Protein 1WRU (pdb70)

Secondary structure (DSSP, 8-state):
--EEEEETTEEEE--SEEEEEEETT-S--EEEEEEEE-TT---GGG-TT-EEEEEETTEEEEEEEEEEEEEEE-SS-EEEEEEEEETTHHHHHSBP--SSSEEEEE-HHHHHHHHHGGGT--EEE----HHHHPPEEEEE--TT-BHHHHHHHHHHTTT-EEEE-GGG-EEEE----SEEEEEEBTTTEEEEEEEE--TT--SEEEE----EEEE-TT--S--EEEE---SS--HHHHHHHHHHHHHHHHHHHEEEEEEEESSB-TTSPBP-SS-EEEEEEGGGTEE---EEEEEEEEEEETTTEEEEEEEEEEGGGG-------

Radius of gyration: 21.94 Å; Cα contacts (8 Å, |Δi|>4): 803; chains: 1; bounding box: 56×49×57 Å

Structure (mmCIF, N/CA/C/O backbone):
data_1WRU
#
_entry.id   1WRU
#
_cell.length_a   126.562
_cell.length_b   126.562
_cell.length_c   64.214
_cell.angle_alpha   90.00
_cell.angle_beta   90.00
_cell.angle_gamma   120.00
#
_symmetry.space_group_name_H-M   'H 3'
#
loop_
_entity.id
_entity.type
_entity.pdbx_description
1 polymer '43 kDa tail protein'
2 water water
#
loop_
_atom_site.group_PDB
_atom_site.id
_atom_site.type_symbol
_atom_site.label_atom_id
_atom_site.label_alt_id
_atom_site.label_comp_id
_atom_site.label_asym_id
_atom_site.label_entity_id
_atom_site.label_seq_id
_atom_site.pdbx_PDB_ins_code
_atom_site.Cartn_x
_atom_site.Cartn_y
_atom_site.Cartn_z
_atom_site.occupancy
_atom_site.B_iso_or_equiv
_atom_site.auth_seq_id
_atom_site.auth_comp_id
_atom_site.auth_asym_id
_atom_site.auth_atom_id
_atom_site.pdbx_PDB_model_num
ATOM 1 N N . ASN A 1 3 ? 40.825 15.888 6.665 1.00 91.74 3 ASN A N 1
ATOM 2 C CA . ASN A 1 3 ? 39.490 16.067 6.028 1.00 91.69 3 ASN A CA 1
ATOM 3 C C . ASN A 1 3 ? 39.091 17.548 6.044 1.00 90.43 3 ASN A C 1
ATOM 4 O O . ASN A 1 3 ? 39.913 18.414 5.752 1.00 91.07 3 ASN A O 1
ATOM 9 N N . THR A 1 4 ? 37.838 17.837 6.392 1.00 76.50 4 THR A N 1
ATOM 10 C CA . THR A 1 4 ? 37.339 19.211 6.423 1.00 73.43 4 THR A CA 1
ATOM 11 C C . THR A 1 4 ? 37.291 19.811 7.833 1.00 71.08 4 THR A C 1
ATOM 12 O O . THR A 1 4 ? 36.799 19.190 8.778 1.00 70.77 4 THR A O 1
ATOM 16 N N . VAL A 1 5 ? 37.794 21.037 7.949 1.00 62.60 5 VAL A N 1
ATOM 17 C CA . VAL A 1 5 ? 37.854 21.746 9.222 1.00 59.68 5 VAL A CA 1
ATOM 18 C C . VAL A 1 5 ? 36.629 22.605 9.501 1.00 58.24 5 VAL A C 1
ATOM 19 O O . VAL A 1 5 ? 36.325 23.556 8.766 1.00 57.40 5 VAL A O 1
ATOM 23 N N . THR A 1 6 ? 35.928 22.272 10.577 1.00 57.30 6 THR A N 1
ATOM 24 C CA . THR A 1 6 ? 34.754 23.030 10.947 1.00 58.25 6 THR A CA 1
ATOM 25 C C . THR A 1 6 ? 34.803 23.519 12.384 1.00 56.50 6 THR A C 1
ATOM 26 O O . THR A 1 6 ? 35.170 22.781 13.307 1.00 56.64 6 THR A O 1
ATOM 30 N N . LEU A 1 7 ? 34.435 24.781 12.557 1.00 47.52 7 LEU A N 1
ATOM 31 C CA . LEU A 1 7 ? 34.399 25.401 13.866 1.00 46.65 7 LEU A CA 1
ATOM 32 C C . LEU A 1 7 ? 32.950 25.680 14.223 1.00 48.60 7 LEU A C 1
ATOM 33 O O . LEU A 1 7 ? 32.284 26.464 13.548 1.00 46.64 7 LEU A O 1
ATOM 38 N N . ARG A 1 8 ? 32.459 25.046 15.282 1.00 51.91 8 ARG A N 1
ATOM 39 C CA . ARG A 1 8 ? 31.077 25.264 15.710 1.00 56.94 8 ARG A CA 1
ATOM 40 C C . ARG A 1 8 ? 31.066 26.281 16.836 1.00 56.88 8 ARG A C 1
ATOM 41 O O . ARG A 1 8 ? 31.449 25.978 17.966 1.00 55.32 8 ARG A O 1
ATOM 49 N N . ALA A 1 9 ? 30.629 27.494 16.527 1.00 60.52 9 ALA A N 1
ATOM 50 C CA . ALA A 1 9 ? 30.604 28.549 17.531 1.00 64.40 9 ALA A CA 1
ATOM 51 C C . ALA A 1 9 ? 29.312 29.332 17.492 1.00 68.20 9 ALA A C 1
ATOM 52 O O . ALA A 1 9 ? 28.715 29.518 16.423 1.00 67.24 9 ALA A O 1
ATOM 54 N N . ASP A 1 10 ? 28.898 29.810 18.660 1.00 107.39 10 ASP A N 1
ATOM 55 C CA . ASP A 1 10 ? 27.676 30.587 18.764 1.00 110.98 10 ASP A CA 1
ATOM 56 C C . ASP A 1 10 ? 26.560 29.806 18.083 1.00 111.87 10 ASP A C 1
ATOM 57 O O . ASP A 1 10 ? 25.686 30.384 17.434 1.00 113.34 10 ASP A O 1
ATOM 62 N N . GLY A 1 11 ? 26.611 28.484 18.218 1.00 98.49 11 GLY A N 1
ATOM 63 C CA . GLY A 1 11 ? 25.600 27.639 17.612 1.00 97.66 11 GLY A CA 1
ATOM 64 C C . GLY A 1 11 ? 25.724 27.548 16.104 1.00 96.87 11 GLY A C 1
ATOM 65 O O . GLY A 1 11 ? 25.132 26.671 15.478 1.00 97.74 11 GLY A O 1
ATOM 66 N N . ARG A 1 12 ? 26.492 28.454 15.514 1.00 74.32 12 ARG A N 1
ATOM 67 C CA . ARG A 1 12 ? 26.685 28.459 14.072 1.00 73.61 12 ARG A CA 1
ATOM 68 C C . ARG A 1 12 ? 27.759 27.471 13.638 1.00 70.60 12 ARG A C 1
ATOM 69 O O . ARG A 1 12 ? 28.354 26.782 14.460 1.00 71.03 12 ARG A O 1
ATOM 77 N N . LEU A 1 13 ? 28.010 27.424 12.336 1.00 70.64 13 LEU A N 1
ATOM 78 C CA . LEU A 1 13 ? 29.017 26.534 11.780 1.00 67.29 13 LEU A CA 1
ATOM 79 C C . LEU A 1 13 ? 29.902 27.314 10.808 1.00 64.54 13 LEU A C 1
ATOM 80 O O . LEU A 1 13 ? 29.399 27.959 9.895 1.00 65.16 13 LEU A O 1
ATOM 85 N N . PHE A 1 14 ? 31.217 27.262 11.012 1.00 65.31 14 PHE A N 1
ATOM 86 C CA . PHE A 1 14 ? 32.162 27.976 10.150 1.00 61.31 14 PHE A CA 1
ATOM 87 C C . PHE A 1 14 ? 33.169 27.033 9.494 1.00 59.58 14 PHE A C 1
ATOM 88 O O . PHE A 1 14 ? 33.860 26.263 10.169 1.00 58.93 14 PHE A O 1
ATOM 96 N N . THR A 1 15 ? 33.267 27.122 8.174 1.00 56.27 15 THR A N 1
ATOM 97 C CA . THR A 1 15 ? 34.167 26.274 7.416 1.00 56.80 15 THR A CA 1
ATOM 98 C C . THR A 1 15 ? 34.793 27.049 6.254 1.00 56.27 15 THR A C 1
ATOM 99 O O . THR A 1 15 ? 34.289 28.107 5.859 1.00 57.69 15 THR A O 1
ATOM 103 N N . GLY A 1 16 ? 35.897 26.535 5.719 1.00 60.77 16 GLY A N 1
ATOM 104 C CA . GLY A 1 16 ? 36.556 27.192 4.603 1.00 60.33 16 GLY A CA 1
ATOM 105 C C . GLY A 1 16 ? 37.855 27.873 4.999 1.00 60.40 16 GLY A C 1
ATOM 106 O O . GLY A 1 16 ? 38.428 28.672 4.243 1.00 59.75 16 GLY A O 1
ATOM 107 N N . TRP A 1 17 ? 38.327 27.544 6.194 1.00 58.12 17 TRP A N 1
ATOM 108 C CA . TRP A 1 17 ? 39.549 28.120 6.711 1.00 55.40 17 TRP A CA 1
ATOM 109 C C . TRP A 1 17 ? 40.723 27.829 5.808 1.00 55.36 17 TRP A C 1
ATOM 110 O O . TRP A 1 17 ? 40.903 26.712 5.348 1.00 57.88 17 TRP A O 1
ATOM 121 N N . THR A 1 18 ? 41.511 28.861 5.553 1.00 49.38 18 THR A N 1
ATOM 122 C CA . THR A 1 18 ? 42.686 28.767 4.703 1.00 49.66 18 THR A CA 1
ATOM 123 C C . THR A 1 18 ? 43.933 28.518 5.536 1.00 48.58 18 THR A C 1
ATOM 124 O O . THR A 1 18 ? 44.969 28.119 5.012 1.00 48.48 18 THR A O 1
ATOM 128 N N . SER A 1 19 ? 43.822 28.782 6.837 1.00 53.78 19 SER A N 1
ATOM 129 C CA . SER A 1 19 ? 44.912 28.574 7.784 1.00 52.14 19 SER A CA 1
ATOM 130 C C . SER A 1 19 ? 44.379 27.815 8.979 1.00 50.76 19 SER A C 1
ATOM 131 O O . SER A 1 19 ? 43.343 28.164 9.536 1.00 49.42 19 SER A O 1
ATOM 134 N N . VAL A 1 20 ? 45.100 26.773 9.369 1.00 45.16 20 VAL A N 1
ATOM 135 C CA . VAL A 1 20 ? 44.686 25.936 10.477 1.00 45.58 20 VAL A CA 1
ATOM 136 C C . VAL A 1 20 ? 45.906 25.427 11.203 1.00 45.98 20 VAL A C 1
ATOM 137 O O . VAL A 1 20 ? 46.884 25.007 10.581 1.00 45.53 20 VAL A O 1
ATOM 141 N N . SER A 1 21 ? 45.840 25.471 12.527 1.00 52.40 21 SER A N 1
ATOM 142 C CA . SER A 1 21 ? 46.923 25.002 13.367 1.00 53.22 21 SER A CA 1
ATOM 143 C C . SER A 1 21 ? 46.304 24.632 14.700 1.00 53.66 21 SER A C 1
ATOM 144 O O . SER A 1 21 ? 45.752 25.486 15.393 1.00 55.75 21 SER A O 1
ATOM 147 N N . VAL A 1 22 ? 46.379 23.349 15.039 1.00 47.12 22 VAL A N 1
ATOM 148 C CA . VAL A 1 22 ? 45.806 22.839 16.274 1.00 47.25 22 VAL A CA 1
ATOM 149 C C . VAL A 1 22 ? 46.895 22.097 17.016 1.00 47.79 22 VAL A C 1
ATOM 150 O O . VAL A 1 22 ? 47.492 21.167 16.485 1.00 46.78 22 VAL A O 1
ATOM 154 N N . THR A 1 23 ? 47.143 22.497 18.253 1.00 49.27 23 THR A N 1
ATOM 155 C CA . THR A 1 23 ? 48.189 21.882 19.039 1.00 48.35 23 THR A CA 1
ATOM 156 C C . THR A 1 23 ? 47.705 21.275 20.344 1.00 49.81 23 THR A C 1
ATOM 157 O O . THR A 1 23 ? 46.815 21.804 21.019 1.00 48.99 23 THR A O 1
ATOM 161 N N . ARG A 1 24 ? 48.318 20.160 20.709 1.00 43.97 24 ARG A N 1
ATOM 162 C CA . ARG A 1 24 ? 47.986 19.501 21.946 1.00 44.90 24 ARG A CA 1
ATOM 163 C C . ARG A 1 24 ? 49.274 18.839 22.434 1.00 46.64 24 ARG A C 1
ATOM 164 O O . ARG A 1 24 ? 49.985 18.221 21.647 1.00 46.32 24 ARG A O 1
ATOM 172 N N . SER A 1 25 ? 49.608 18.995 23.711 1.00 49.98 25 SER A N 1
ATOM 173 C CA . SER A 1 25 ? 50.817 18.365 24.216 1.00 50.77 25 SER A CA 1
ATOM 174 C C . SER A 1 25 ? 50.653 17.876 25.642 1.00 52.75 25 SER A C 1
ATOM 175 O O . SER A 1 25 ? 49.769 18.329 26.371 1.00 52.25 25 SER A O 1
ATOM 178 N N . ILE A 1 26 ? 51.487 16.926 26.042 1.00 53.23 26 ILE A N 1
ATOM 179 C CA . ILE A 1 26 ? 51.411 16.429 27.404 1.00 56.68 26 ILE A CA 1
ATOM 180 C C . ILE A 1 26 ? 51.710 17.586 28.361 1.00 57.33 26 ILE A C 1
ATOM 181 O O . ILE A 1 26 ? 50.940 17.872 29.271 1.00 59.72 26 ILE A O 1
ATOM 186 N N . GLU A 1 27 ? 52.835 18.248 28.136 1.00 58.32 27 GLU A N 1
ATOM 187 C CA . GLU A 1 27 ? 53.276 19.364 28.969 1.00 61.20 27 GLU A CA 1
ATOM 188 C C . GLU A 1 27 ? 52.151 20.301 29.423 1.00 61.41 27 GLU A C 1
ATOM 189 O O . GLU A 1 27 ? 52.324 21.062 30.372 1.00 61.18 27 GLU A O 1
ATOM 195 N N . SER A 1 28 ? 51.005 20.262 28.744 1.00 65.40 28 SER A N 1
ATOM 196 C CA . SER A 1 28 ? 49.903 21.148 29.100 1.00 62.79 28 SER A CA 1
ATOM 197 C C . SER A 1 28 ? 48.546 20.512 29.349 1.00 62.46 28 SER A C 1
ATOM 198 O O . SER A 1 28 ? 48.241 19.430 28.875 1.00 62.43 28 SER A O 1
ATOM 201 N N . VAL A 1 29 ? 47.725 21.222 30.103 1.00 65.06 29 VAL A N 1
ATOM 202 C CA . VAL A 1 29 ? 46.399 20.754 30.423 1.00 65.61 29 VAL A CA 1
ATOM 203 C C . VAL A 1 29 ? 45.388 21.384 29.457 1.00 65.43 29 VAL A C 1
ATOM 204 O O . VAL A 1 29 ? 44.190 21.423 29.729 1.00 67.66 29 VAL A O 1
ATOM 208 N N . ALA A 1 30 ? 45.857 21.879 28.318 1.00 53.06 30 ALA A N 1
ATOM 209 C CA . ALA A 1 30 ? 44.920 22.484 27.377 1.00 51.15 30 ALA A CA 1
ATOM 210 C C . ALA A 1 30 ? 45.444 22.561 25.963 1.00 48.70 30 ALA A C 1
ATOM 211 O O . ALA A 1 30 ? 46.529 23.082 25.713 1.00 49.24 30 ALA A O 1
ATOM 213 N N . GLY A 1 31 ? 44.670 22.013 25.038 1.00 46.74 31 GLY A N 1
ATOM 214 C CA . GLY A 1 31 ? 45.057 22.075 23.642 1.00 47.16 31 GLY A CA 1
ATOM 215 C C . GLY A 1 31 ? 44.719 23.476 23.141 1.00 45.32 31 GLY A C 1
ATOM 216 O O . GLY A 1 31 ? 43.869 24.157 23.716 1.00 43.19 31 GLY A O 1
ATOM 217 N N . TYR A 1 32 ? 45.385 23.902 22.078 1.00 55.70 32 TYR A N 1
ATOM 218 C CA . TYR A 1 32 ? 45.186 25.223 21.510 1.00 58.03 32 TYR A CA 1
ATOM 219 C C . TYR A 1 32 ? 44.883 25.126 20.015 1.00 57.87 32 TYR A C 1
ATOM 220 O O . TYR A 1 32 ? 45.317 24.186 19.352 1.00 58.23 32 TYR A O 1
ATOM 229 N N . PHE A 1 33 ? 44.143 26.094 19.484 1.00 47.16 33 PHE A N 1
ATOM 230 C CA . PHE A 1 33 ? 43.836 26.079 18.062 1.00 46.89 33 PHE A CA 1
ATOM 231 C C . PHE A 1 33 ? 43.816 27.490 17.520 1.00 45.97 33 PHE A C 1
ATOM 232 O O . PHE A 1 33 ? 43.635 28.456 18.258 1.00 46.06 33 PHE A O 1
ATOM 240 N N . GLU A 1 34 ? 43.981 27.599 16.216 1.00 50.02 34 GLU A N 1
ATOM 241 C CA . GLU A 1 34 ? 43.988 28.891 15.578 1.00 51.01 34 GLU A CA 1
ATOM 242 C C . GLU A 1 34 ? 43.644 28.710 14.111 1.00 50.83 34 GLU A C 1
ATOM 243 O O . GLU A 1 34 ? 44.290 27.933 13.409 1.00 49.89 34 GLU A O 1
ATOM 249 N N . LEU A 1 35 ? 42.633 29.438 13.649 1.00 46.05 35 LEU A N 1
ATOM 250 C CA . LEU A 1 35 ? 42.204 29.338 12.265 1.00 46.25 35 LEU A CA 1
ATOM 251 C C . LEU A 1 35 ? 42.288 30.693 11.572 1.00 48.05 35 LEU A C 1
ATOM 252 O O . LEU A 1 35 ? 42.083 31.737 12.199 1.00 46.21 35 LEU A O 1
ATOM 257 N N . GLY A 1 36 ? 42.586 30.665 10.278 1.00 48.00 36 GLY A N 1
ATOM 258 C CA . GLY A 1 36 ? 42.681 31.889 9.516 1.00 52.22 36 GLY A CA 1
ATOM 259 C C . GLY A 1 36 ? 42.001 31.802 8.163 1.00 55.73 36 GLY A C 1
ATOM 260 O O . GLY A 1 36 ? 41.845 30.702 7.599 1.00 53.53 36 GLY A O 1
ATOM 261 N N . VAL A 1 37 ? 41.598 32.962 7.644 1.00 54.54 37 VAL A N 1
ATOM 262 C CA . VAL A 1 37 ? 40.949 33.044 6.340 1.00 58.09 37 VAL A CA 1
ATOM 263 C C . VAL A 1 37 ? 40.624 34.485 5.988 1.00 60.53 37 VAL A C 1
ATOM 264 O O . VAL A 1 37 ? 40.371 35.302 6.874 1.00 61.28 37 VAL A O 1
ATOM 268 N N . ASN A 1 38 ? 40.641 34.793 4.694 1.00 60.83 38 ASN A N 1
ATOM 269 C CA . ASN A 1 38 ? 40.289 36.127 4.213 1.00 65.11 38 ASN A CA 1
ATOM 270 C C . ASN A 1 38 ? 38.789 36.105 3.996 1.00 67.09 38 ASN A C 1
ATOM 271 O O . ASN A 1 38 ? 38.265 35.142 3.447 1.00 67.93 38 ASN A O 1
ATOM 276 N N . VAL A 1 39 ? 38.102 37.156 4.427 1.00 68.67 39 VAL A N 1
ATOM 277 C CA . VAL A 1 39 ? 36.655 37.231 4.284 1.00 73.20 39 VAL A CA 1
ATOM 278 C C . VAL A 1 39 ? 36.205 38.428 3.465 1.00 76.17 39 VAL A C 1
ATOM 279 O O . VAL A 1 39 ? 36.740 39.526 3.602 1.00 75.91 39 VAL A O 1
ATOM 283 N N . PRO A 1 40 ? 35.211 38.226 2.592 1.00 94.80 40 PRO A N 1
ATOM 284 C CA . PRO A 1 40 ? 34.703 39.317 1.762 1.00 97.43 40 PRO A CA 1
ATOM 285 C C . PRO A 1 40 ? 33.918 40.286 2.631 1.00 99.31 40 PRO A C 1
ATOM 286 O O . PRO A 1 40 ? 33.227 39.873 3.564 1.00 99.06 40 PRO A O 1
ATOM 290 N N . PRO A 1 41 ? 34.023 41.592 2.342 1.00 104.85 41 PRO A N 1
ATOM 291 C CA . PRO A 1 41 ? 33.307 42.608 3.117 1.00 105.28 41 PRO A CA 1
ATOM 292 C C . PRO A 1 41 ? 31.845 42.232 3.339 1.00 104.95 41 PRO A C 1
ATOM 293 O O . PRO A 1 41 ? 31.192 41.695 2.447 1.00 105.73 41 PRO A O 1
ATOM 297 N N . GLY A 1 42 ? 31.345 42.499 4.540 1.00 92.53 42 GLY A N 1
ATOM 298 C CA . GLY A 1 42 ? 29.961 42.188 4.847 1.00 91.30 42 GLY A CA 1
ATOM 299 C C . GLY A 1 42 ? 29.746 40.809 5.438 1.00 91.08 42 GLY A C 1
ATOM 300 O O . GLY A 1 42 ? 28.623 40.302 5.459 1.00 89.88 42 GLY A O 1
ATOM 301 N N . THR A 1 43 ? 30.820 40.198 5.926 1.00 95.44 43 THR A N 1
ATOM 302 C CA . THR A 1 43 ? 30.727 38.871 6.519 1.00 93.67 43 THR A CA 1
ATOM 303 C C . THR A 1 43 ? 30.520 38.982 8.027 1.00 92.22 43 THR A C 1
ATOM 304 O O . THR A 1 43 ? 31.324 39.603 8.721 1.00 93.81 43 THR A O 1
ATOM 308 N N . ASP A 1 44 ? 29.441 38.388 8.532 1.00 83.32 44 ASP A N 1
ATOM 309 C CA . ASP A 1 44 ? 29.156 38.435 9.965 1.00 81.42 44 ASP A CA 1
ATOM 310 C C . ASP A 1 44 ? 30.080 37.510 10.742 1.00 79.54 44 ASP A C 1
ATOM 311 O O . ASP A 1 44 ? 30.100 36.304 10.514 1.00 78.08 44 ASP A O 1
ATOM 316 N N . LEU A 1 45 ? 30.832 38.077 11.674 1.00 85.59 45 LEU A N 1
ATOM 317 C CA . LEU A 1 45 ? 31.768 37.299 12.465 1.00 82.42 45 LEU A CA 1
ATOM 318 C C . LEU A 1 45 ? 31.394 37.359 13.934 1.00 80.79 45 LEU A C 1
ATOM 319 O O . LEU A 1 45 ? 32.213 37.068 14.805 1.00 82.15 45 LEU A O 1
ATOM 324 N N . SER A 1 46 ? 30.149 37.733 14.201 1.00 68.27 46 SER A N 1
ATOM 325 C CA . SER A 1 46 ? 29.655 37.857 15.566 1.00 65.82 46 SER A CA 1
ATOM 326 C C . SER A 1 46 ? 29.799 36.571 16.365 1.00 63.73 46 SER A C 1
ATOM 327 O O . SER A 1 46 ? 29.921 36.603 17.590 1.00 64.11 46 SER A O 1
ATOM 330 N N . GLY A 1 47 ? 29.783 35.439 15.670 1.00 65.33 47 GLY A N 1
ATOM 331 C CA . GLY A 1 47 ? 29.898 34.160 16.344 1.00 61.81 47 GLY A CA 1
ATOM 332 C C . GLY A 1 47 ? 31.303 33.765 16.761 1.00 59.52 47 GLY A C 1
ATOM 333 O O . GLY A 1 47 ? 31.468 32.914 17.630 1.00 59.90 47 GLY A O 1
ATOM 334 N N . LEU A 1 48 ? 32.308 34.377 16.140 1.00 54.24 48 LEU A N 1
ATOM 335 C CA . LEU A 1 48 ? 33.708 34.091 16.440 1.00 51.56 48 LEU A CA 1
ATOM 336 C C . LEU A 1 48 ? 34.270 35.026 17.516 1.00 49.05 48 LEU A C 1
ATOM 337 O O . LEU A 1 48 ? 35.478 35.188 17.632 1.00 46.98 48 LEU A O 1
ATOM 342 N N . ALA A 1 49 ? 33.383 35.627 18.300 1.00 49.59 49 ALA A N 1
ATOM 343 C CA . ALA A 1 49 ? 33.782 36.565 19.350 1.00 49.08 49 ALA A CA 1
ATOM 344 C C . ALA A 1 49 ? 34.441 35.885 20.550 1.00 49.08 49 ALA A C 1
ATOM 345 O O . ALA A 1 49 ? 34.042 34.785 20.936 1.00 49.20 49 ALA A O 1
ATOM 347 N N . PRO A 1 50 ? 35.464 36.530 21.150 1.00 46.22 50 PRO A N 1
ATOM 348 C CA . PRO A 1 50 ? 36.139 35.954 22.314 1.00 45.12 50 PRO A CA 1
ATOM 349 C C . PRO A 1 50 ? 35.075 35.601 23.346 1.00 44.96 50 PRO A C 1
ATOM 350 O O . PRO A 1 50 ? 34.059 36.281 23.434 1.00 43.13 50 PRO A O 1
ATOM 354 N N . GLY A 1 51 ? 35.286 34.526 24.102 1.00 47.39 51 GLY A N 1
ATOM 355 C CA . GLY A 1 51 ? 34.310 34.138 25.112 1.00 47.23 51 GLY A CA 1
ATOM 356 C C . GLY A 1 51 ? 33.267 33.146 24.615 1.00 50.21 51 GLY A C 1
ATOM 357 O O . GLY A 1 51 ? 32.657 32.421 25.410 1.00 50.64 51 GLY A O 1
ATOM 358 N N . LYS A 1 52 ? 33.054 33.118 23.302 1.00 48.87 52 LYS A N 1
ATOM 359 C CA . LYS A 1 52 ? 32.096 32.207 22.684 1.00 51.46 52 LYS A CA 1
ATOM 360 C C . LYS A 1 52 ? 32.515 30.749 22.853 1.00 52.63 52 LYS A C 1
ATOM 361 O O . LYS A 1 52 ? 33.680 30.395 22.671 1.00 51.62 52 LYS A O 1
ATOM 367 N N . LYS A 1 53 ? 31.552 29.914 23.211 1.00 48.81 53 LYS A N 1
ATOM 368 C CA . LYS A 1 53 ? 31.787 28.493 23.388 1.00 51.55 53 LYS A CA 1
ATOM 369 C C . LYS A 1 53 ? 31.972 27.921 21.988 1.00 51.85 53 LYS A C 1
ATOM 370 O O . LYS A 1 53 ? 31.265 28.315 21.065 1.00 52.23 53 LYS A O 1
ATOM 376 N N . PHE A 1 54 ? 32.921 27.007 21.820 1.00 55.39 54 PHE A N 1
ATOM 377 C CA . PHE A 1 54 ? 33.157 26.422 20.505 1.00 55.03 54 PHE A CA 1
ATOM 378 C C . PHE A 1 54 ? 33.418 24.925 20.547 1.00 56.83 54 PHE A C 1
ATOM 379 O O . PHE A 1 54 ? 33.653 24.331 21.602 1.00 57.27 54 PHE A O 1
ATOM 387 N N . THR A 1 55 ? 33.400 24.343 19.355 1.00 54.94 55 THR A N 1
ATOM 388 C CA . THR A 1 55 ? 33.676 22.940 19.135 1.00 57.13 55 THR A CA 1
ATOM 389 C C . THR A 1 55 ? 34.428 22.935 17.822 1.00 57.02 55 THR A C 1
ATOM 390 O O . THR A 1 55 ? 33.955 23.482 16.823 1.00 55.99 55 THR A O 1
ATOM 394 N N . LEU A 1 56 ? 35.610 22.340 17.831 1.00 55.93 56 LEU A N 1
ATOM 395 C CA . LEU A 1 56 ? 36.421 22.260 16.634 1.00 57.77 56 LEU A CA 1
ATOM 396 C C . LEU A 1 56 ? 36.397 20.841 16.077 1.00 60.69 56 LEU A C 1
ATOM 397 O O . LEU A 1 56 ? 36.944 19.918 16.679 1.00 61.38 56 LEU A O 1
ATOM 402 N N . GLU A 1 57 ? 35.778 20.675 14.914 1.00 61.54 57 GLU A N 1
ATOM 403 C CA . GLU A 1 57 ? 35.667 19.361 14.294 1.00 66.01 57 GLU A CA 1
ATOM 404 C C . GLU A 1 57 ? 36.498 19.236 13.023 1.00 66.81 57 GLU A C 1
ATOM 405 O O . GLU A 1 57 ? 36.732 20.216 12.311 1.00 64.86 57 GLU A O 1
ATOM 411 N N . ILE A 1 58 ? 36.949 18.016 12.759 1.00 81.55 58 ILE A N 1
ATOM 412 C CA . ILE A 1 58 ? 37.739 17.710 11.575 1.00 84.13 58 ILE A CA 1
ATOM 413 C C . ILE A 1 58 ? 37.168 16.452 10.931 1.00 87.62 58 ILE A C 1
ATOM 414 O O . ILE A 1 58 ? 37.194 15.375 11.529 1.00 88.16 58 ILE A O 1
ATOM 419 N N . GLY A 1 59 ? 36.649 16.593 9.715 1.00 109.49 59 GLY A N 1
ATOM 420 C CA . GLY A 1 59 ? 36.073 15.454 9.027 1.00 112.84 59 GLY A CA 1
ATOM 421 C C . GLY A 1 59 ? 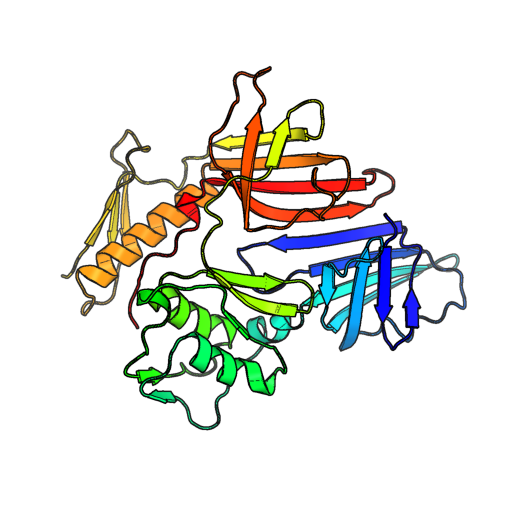34.959 14.828 9.840 1.00 114.88 59 GLY A C 1
ATOM 422 O O . GLY A 1 59 ? 34.381 13.815 9.449 1.00 115.90 59 GLY A O 1
ATOM 423 N N . GLY A 1 60 ? 34.658 15.442 10.980 1.00 110.74 60 GLY A N 1
ATOM 424 C CA . GLY A 1 60 ? 33.611 14.936 11.845 1.00 112.27 60 GLY A CA 1
ATOM 425 C C . GLY A 1 60 ? 34.028 14.887 13.302 1.00 112.13 60 GLY A C 1
ATOM 426 O O . GLY A 1 60 ? 33.500 15.630 14.126 1.00 113.18 60 GLY A O 1
ATOM 427 N N . GLN A 1 61 ? 34.981 14.016 13.616 1.00 99.55 61 GLN A N 1
ATOM 428 C CA . GLN A 1 61 ? 35.459 13.859 14.985 1.00 99.85 61 GLN A CA 1
ATOM 429 C C . GLN A 1 61 ? 35.940 15.167 15.603 1.00 98.45 61 GLN A C 1
ATOM 430 O O . GLN A 1 61 ? 36.740 15.893 15.012 1.00 98.34 61 GLN A O 1
ATOM 436 N N . ILE A 1 62 ? 35.436 15.460 16.799 1.00 100.60 62 ILE A N 1
ATOM 437 C CA . ILE A 1 62 ? 35.807 16.671 17.520 1.00 96.23 62 ILE A CA 1
ATOM 438 C C . ILE A 1 62 ? 37.229 16.528 18.035 1.00 93.43 62 ILE A C 1
ATOM 439 O O . ILE A 1 62 ? 37.620 15.466 18.519 1.00 94.74 62 ILE A O 1
ATOM 444 N N . VAL A 1 63 ? 37.999 17.605 17.928 1.00 73.26 63 VAL A N 1
ATOM 445 C CA . VAL A 1 63 ? 39.397 17.591 18.345 1.00 68.99 63 VAL A CA 1
ATOM 446 C C . VAL A 1 63 ? 39.716 18.614 19.432 1.00 65.39 63 VAL A C 1
ATOM 447 O O . VAL A 1 63 ? 40.832 18.640 19.959 1.00 63.56 63 VAL A O 1
ATOM 451 N N . CYS A 1 64 ? 38.741 19.448 19.774 1.00 65.54 64 CYS A N 1
ATOM 452 C CA . CYS A 1 64 ? 38.972 20.484 20.767 1.00 61.36 64 CYS A CA 1
ATOM 453 C C . CYS A 1 64 ? 37.667 21.194 21.112 1.00 60.01 64 CYS A C 1
ATOM 454 O O . CYS A 1 64 ? 36.881 21.549 20.228 1.00 60.08 64 CYS A O 1
ATOM 457 N N . THR A 1 65 ? 37.414 21.374 22.401 1.00 56.40 65 THR A N 1
ATOM 458 C CA . THR A 1 65 ? 36.215 22.085 22.816 1.00 55.73 65 THR A CA 1
ATOM 459 C C . THR A 1 65 ? 36.550 22.969 24.018 1.00 53.31 65 THR A C 1
ATOM 460 O O . THR A 1 65 ? 37.206 22.537 24.973 1.00 53.38 65 THR A O 1
ATOM 464 N N . GLY A 1 66 ? 36.125 24.225 23.942 1.00 55.10 66 GLY A N 1
ATOM 465 C CA . GLY A 1 66 ? 36.389 25.168 25.010 1.00 50.91 66 GLY A CA 1
ATOM 466 C C . GLY A 1 66 ? 35.777 26.509 24.667 1.00 49.67 66 GLY A C 1
ATOM 467 O O . GLY A 1 66 ? 34.654 26.580 24.169 1.00 49.12 66 GLY A O 1
ATOM 468 N N . TYR A 1 67 ? 36.517 27.579 24.930 1.00 45.27 67 TYR A N 1
ATOM 469 C CA . TYR A 1 67 ? 36.035 28.913 24.643 1.00 42.51 67 TYR A CA 1
ATOM 470 C C . TYR A 1 67 ? 37.009 29.625 23.731 1.00 41.42 67 TYR A C 1
ATOM 471 O O . TYR A 1 67 ? 38.205 29.368 23.779 1.00 38.41 67 TYR A O 1
ATOM 480 N N . ILE A 1 68 ? 36.485 30.518 22.898 1.00 38.08 68 ILE A N 1
ATOM 481 C CA . ILE A 1 68 ? 37.311 31.293 22.002 1.00 38.89 68 ILE A CA 1
ATOM 482 C C . ILE A 1 68 ? 38.106 32.276 22.872 1.00 39.14 68 ILE A C 1
ATOM 483 O O . ILE A 1 68 ? 37.544 32.908 23.762 1.00 39.91 68 ILE A O 1
ATOM 488 N N . ASP A 1 69 ? 39.416 32.351 22.657 1.00 37.42 69 ASP A N 1
ATOM 489 C CA . ASP A 1 69 ? 40.274 33.257 23.417 1.00 36.52 69 ASP A CA 1
ATOM 490 C C . ASP A 1 69 ? 40.466 34.579 22.713 1.00 39.29 69 ASP A C 1
ATOM 491 O O . ASP A 1 69 ? 40.547 35.645 23.347 1.00 37.79 69 ASP A O 1
ATOM 496 N N . SER A 1 70 ? 40.593 34.520 21.395 1.00 37.40 70 SER A N 1
ATOM 497 C CA . SER A 1 70 ? 40.854 35.741 20.659 1.00 39.65 70 SER A CA 1
ATOM 498 C C . SER A 1 70 ? 40.349 35.835 19.227 1.00 39.00 70 SER A C 1
ATOM 499 O O . SER A 1 70 ? 40.151 34.827 18.530 1.00 38.59 70 SER A O 1
ATOM 502 N N . ARG A 1 71 ? 40.129 37.069 18.796 1.00 40.88 71 ARG A N 1
ATOM 503 C CA . ARG A 1 71 ? 39.687 37.333 17.436 1.00 38.93 71 ARG A CA 1
ATOM 504 C C . ARG A 1 71 ? 40.519 38.491 16.912 1.00 39.86 71 ARG A C 1
ATOM 505 O O . ARG A 1 71 ? 40.699 39.525 17.588 1.00 40.35 71 ARG A O 1
ATOM 513 N N . ARG A 1 72 ? 41.059 38.306 15.722 1.00 34.73 72 ARG A N 1
ATOM 514 C CA . ARG A 1 72 ? 41.880 39.331 15.111 1.00 35.36 72 ARG A CA 1
ATOM 515 C C . ARG A 1 72 ? 41.393 39.625 13.703 1.00 38.16 72 ARG A C 1
ATOM 516 O O . ARG A 1 72 ? 41.106 38.708 12.917 1.00 40.73 72 ARG A O 1
ATOM 524 N N . ARG A 1 73 ? 41.299 40.908 13.394 1.00 35.64 73 ARG A N 1
ATOM 525 C CA . ARG A 1 73 ? 40.871 41.344 12.074 1.00 36.61 73 ARG A CA 1
ATOM 526 C C . ARG A 1 73 ? 41.902 42.302 11.532 1.00 38.05 73 ARG A C 1
ATOM 527 O O . ARG A 1 73 ? 42.148 43.351 12.119 1.00 37.38 73 ARG A O 1
ATOM 535 N N . GLN A 1 74 ? 42.543 41.922 10.436 1.00 41.90 74 GLN A N 1
ATOM 536 C CA . GLN A 1 74 ? 43.533 42.790 9.822 1.00 47.42 74 GLN A CA 1
ATOM 537 C C . GLN A 1 74 ? 42.927 43.243 8.499 1.00 51.23 74 GLN A C 1
ATOM 538 O O . GLN A 1 74 ? 42.638 42.420 7.620 1.00 54.86 74 GLN A O 1
ATOM 544 N N . MET A 1 75 ? 42.729 44.545 8.346 1.00 52.69 75 MET A N 1
ATOM 545 C CA . MET A 1 75 ? 42.112 45.035 7.125 1.00 55.32 75 MET A CA 1
ATOM 546 C C . MET A 1 75 ? 42.767 46.191 6.390 1.00 58.35 75 MET A C 1
ATOM 547 O O . MET A 1 75 ? 43.529 46.968 6.956 1.00 57.69 75 MET A O 1
ATOM 552 N N . THR A 1 76 ? 42.470 46.258 5.097 1.00 64.53 76 THR A N 1
ATOM 553 C CA . THR A 1 76 ? 42.943 47.320 4.221 1.00 68.73 76 THR A CA 1
ATOM 554 C C . THR A 1 76 ? 41.666 47.765 3.551 1.00 72.32 76 THR A C 1
ATOM 555 O O . THR A 1 76 ? 40.600 47.199 3.812 1.00 73.32 76 THR A O 1
ATOM 559 N N . ALA A 1 77 ? 41.758 48.772 2.691 1.00 71.27 77 ALA A N 1
ATOM 560 C CA . ALA A 1 77 ? 40.577 49.252 1.994 1.00 73.31 77 ALA A CA 1
ATOM 561 C C . ALA A 1 77 ? 39.989 48.096 1.187 1.00 74.28 77 ALA A C 1
ATOM 562 O O . ALA A 1 77 ? 38.777 47.978 1.054 1.00 75.09 77 ALA A O 1
ATOM 564 N N . ASP A 1 78 ? 40.868 47.237 0.679 1.00 75.58 78 ASP A N 1
ATOM 565 C CA . ASP A 1 78 ? 40.484 46.085 -0.138 1.00 77.58 78 ASP A CA 1
ATOM 566 C C . ASP A 1 78 ? 39.954 44.844 0.573 1.00 77.20 78 ASP A C 1
ATOM 567 O O . ASP A 1 78 ? 38.839 44.406 0.297 1.00 78.11 78 ASP A O 1
ATOM 572 N N . SER A 1 79 ? 40.746 44.260 1.469 1.00 73.61 79 SER A N 1
ATOM 573 C CA . SER A 1 79 ? 40.305 43.039 2.145 1.00 71.22 79 SER A CA 1
ATOM 574 C C . SER A 1 79 ? 40.637 42.920 3.625 1.00 69.35 79 SER A C 1
ATOM 575 O O . SER A 1 79 ? 41.362 43.738 4.194 1.00 67.96 79 SER A O 1
ATOM 578 N N . MET A 1 80 ? 40.111 41.860 4.231 1.00 66.71 80 MET A N 1
ATOM 579 C CA . MET A 1 80 ? 40.326 41.595 5.641 1.00 63.83 80 MET A CA 1
ATOM 580 C C . MET A 1 80 ? 40.673 40.144 5.917 1.00 60.74 80 MET A C 1
ATOM 581 O O . MET A 1 80 ? 40.069 39.233 5.349 1.00 60.24 80 MET A O 1
ATOM 586 N N . LYS A 1 81 ? 41.651 39.939 6.795 1.00 54.47 81 LYS A N 1
ATOM 587 C CA . LYS A 1 81 ? 42.070 38.598 7.178 1.00 52.25 81 LYS A CA 1
ATOM 588 C C . LYS A 1 81 ? 41.633 38.392 8.619 1.00 48.71 81 LYS A C 1
ATOM 589 O O . LYS A 1 81 ? 41.874 39.244 9.477 1.00 43.27 81 LYS A O 1
ATOM 595 N N . ILE A 1 82 ? 40.960 37.279 8.881 1.00 50.77 82 ILE A N 1
ATOM 596 C CA . ILE A 1 82 ? 40.511 37.019 10.232 1.00 49.74 82 ILE A CA 1
ATOM 597 C C . ILE A 1 82 ? 41.247 35.829 10.828 1.00 47.32 82 ILE A C 1
ATOM 598 O O . ILE A 1 82 ? 41.508 34.831 10.144 1.00 45.78 82 ILE A O 1
ATOM 603 N N . THR A 1 83 ? 41.604 35.960 12.102 1.00 42.75 83 THR A N 1
ATOM 604 C CA . THR A 1 83 ? 42.293 34.900 12.842 1.00 39.64 83 THR A CA 1
ATOM 605 C C . THR A 1 83 ? 41.546 34.691 14.149 1.00 38.22 83 THR A C 1
ATOM 606 O O . THR A 1 83 ? 41.358 35.626 14.918 1.00 38.11 83 THR A O 1
ATOM 610 N N . VAL A 1 84 ? 41.103 33.469 14.396 1.00 42.85 84 VAL A N 1
ATOM 611 C CA . VAL A 1 84 ? 40.384 33.153 15.618 1.00 41.34 84 VAL A CA 1
ATOM 612 C C . VAL A 1 84 ? 41.214 32.082 16.353 1.00 44.22 84 VAL A C 1
ATOM 613 O O . VAL A 1 84 ? 41.737 31.173 15.716 1.00 44.58 84 VAL A O 1
ATOM 617 N N . ALA A 1 85 ? 41.349 32.201 17.676 1.00 45.72 85 ALA A N 1
ATOM 618 C CA . ALA A 1 85 ? 42.118 31.238 18.475 1.00 44.62 85 ALA A CA 1
ATOM 619 C C . ALA A 1 85 ? 41.412 30.888 19.787 1.00 45.15 85 ALA A C 1
ATOM 620 O O . ALA A 1 85 ? 40.795 31.749 20.416 1.00 43.55 85 ALA A O 1
ATOM 622 N N . GLY A 1 86 ? 41.511 29.626 20.203 1.00 37.69 86 GLY A N 1
ATOM 623 C CA . GLY A 1 86 ? 40.858 29.215 21.431 1.00 38.27 86 GLY A CA 1
ATOM 624 C C . GLY A 1 86 ? 41.596 28.075 22.098 1.00 38.09 86 GLY A C 1
ATOM 625 O O . GLY A 1 86 ? 42.636 27.644 21.604 1.00 37.02 86 GLY A O 1
ATOM 626 N N . ARG A 1 87 ? 41.061 27.593 23.214 1.00 38.73 87 ARG A N 1
ATOM 627 C CA . ARG A 1 87 ? 41.667 26.495 23.958 1.00 40.63 87 ARG A CA 1
ATOM 628 C C . ARG A 1 87 ? 40.606 25.626 24.612 1.00 43.14 87 ARG A C 1
ATOM 629 O O . ARG A 1 87 ? 39.456 26.048 24.753 1.00 40.59 87 ARG A O 1
ATOM 637 N N . ASP A 1 88 ? 41.007 24.413 25.008 1.00 38.75 88 ASP A N 1
ATOM 638 C CA . ASP A 1 88 ? 40.123 23.494 25.715 1.00 40.12 88 ASP A CA 1
ATOM 639 C C . ASP A 1 88 ? 39.567 24.199 26.932 1.00 41.14 88 ASP A C 1
ATOM 640 O O . ASP A 1 88 ? 40.214 25.116 27.473 1.00 38.46 88 ASP A O 1
ATOM 645 N N . LYS A 1 89 ? 38.413 23.717 27.393 1.00 41.26 89 LYS A N 1
ATOM 646 C CA . LYS A 1 89 ? 37.743 24.249 28.577 1.00 45.59 89 LYS A CA 1
ATOM 647 C C . LYS A 1 89 ? 38.735 24.273 29.732 1.00 42.82 89 LYS A C 1
ATOM 648 O O . LYS A 1 89 ? 38.673 25.130 30.598 1.00 43.76 89 LYS A O 1
ATOM 654 N N . THR A 1 90 ? 39.637 23.301 29.742 1.00 46.65 90 THR A N 1
ATOM 655 C CA . THR A 1 90 ? 40.616 23.199 30.799 1.00 46.32 90 THR A CA 1
ATOM 656 C C . THR A 1 90 ? 41.536 24.414 30.901 1.00 45.12 90 THR A C 1
ATOM 657 O O . THR A 1 90 ? 42.269 24.543 31.868 1.00 44.81 90 THR A O 1
ATOM 661 N N . ALA A 1 91 ? 41.495 25.302 29.913 1.00 41.83 91 ALA A N 1
ATOM 662 C CA . ALA A 1 91 ? 42.353 26.488 29.947 1.00 42.21 91 ALA A CA 1
ATOM 663 C C . ALA A 1 91 ? 42.079 27.285 31.212 1.00 40.92 91 ALA A C 1
ATOM 664 O O . ALA A 1 91 ? 42.983 27.880 31.796 1.00 40.63 91 ALA A O 1
ATOM 666 N N . ASP A 1 92 ? 40.828 27.291 31.654 1.00 39.63 92 ASP A N 1
ATOM 667 C CA . ASP A 1 92 ? 40.497 28.039 32.864 1.00 38.34 92 ASP A CA 1
ATOM 668 C C . ASP A 1 92 ? 41.236 27.575 34.102 1.00 36.50 92 ASP A C 1
ATOM 669 O O . ASP A 1 92 ? 41.536 28.378 34.995 1.00 37.99 92 ASP A O 1
ATOM 674 N N . LEU A 1 93 ? 41.550 26.287 34.139 1.00 35.45 93 LEU A N 1
ATOM 675 C CA . LEU A 1 93 ? 42.249 25.675 35.267 1.00 38.41 93 LEU A CA 1
ATOM 676 C C . LEU A 1 93 ? 43.694 26.156 35.286 1.00 38.99 93 LEU A C 1
ATOM 677 O O . LEU A 1 93 ? 44.297 26.309 36.345 1.00 40.11 93 LEU A O 1
ATOM 682 N N . ILE A 1 94 ? 44.258 26.365 34.102 1.00 38.36 94 ILE A N 1
ATOM 683 C CA . ILE A 1 94 ? 45.626 26.854 34.011 1.00 40.27 94 ILE A CA 1
ATOM 684 C C . ILE A 1 94 ? 45.656 28.351 34.381 1.00 41.65 94 ILE A C 1
ATOM 685 O O . ILE A 1 94 ? 46.564 28.830 35.061 1.00 42.37 94 ILE A O 1
ATOM 690 N N . ASP A 1 95 ? 44.639 29.073 33.928 1.00 48.06 95 ASP A N 1
ATOM 691 C CA . ASP A 1 95 ? 44.519 30.507 34.156 1.00 51.87 95 ASP A CA 1
ATOM 692 C C . ASP A 1 95 ? 44.091 30.932 35.566 1.00 54.00 95 ASP A C 1
ATOM 693 O O . ASP A 1 95 ? 44.748 31.751 36.195 1.00 54.11 95 ASP A O 1
ATOM 698 N N . CYS A 1 96 ? 42.999 30.357 36.062 1.00 48.81 96 CYS A N 1
ATOM 699 C CA . CYS A 1 96 ? 42.441 30.786 37.337 1.00 49.86 96 CYS A CA 1
ATOM 700 C C . CYS A 1 96 ? 42.815 30.166 38.663 1.00 49.47 96 CYS A C 1
ATOM 701 O O . CYS A 1 96 ? 43.334 29.060 38.746 1.00 51.37 96 CYS A O 1
ATOM 704 N N . ALA A 1 97 ? 42.523 30.926 39.710 1.00 52.17 97 ALA A N 1
ATOM 705 C CA . ALA A 1 97 ? 42.814 30.537 41.077 1.00 55.26 97 ALA A CA 1
ATOM 706 C C . ALA A 1 97 ? 42.076 29.283 41.511 1.00 55.18 97 ALA A C 1
ATOM 707 O O . ALA A 1 97 ? 40.971 28.987 41.048 1.00 56.51 97 ALA A O 1
ATOM 709 N N . ALA A 1 98 ? 42.711 28.532 42.396 1.00 47.46 98 ALA A N 1
ATOM 710 C CA . ALA A 1 98 ? 42.092 27.338 42.914 1.00 50.09 98 ALA A CA 1
ATOM 711 C C . ALA A 1 98 ? 41.166 27.901 43.972 1.00 53.56 98 ALA A C 1
ATOM 712 O O . ALA A 1 98 ? 41.573 28.743 44.764 1.00 53.11 98 ALA A O 1
ATOM 714 N N . VAL A 1 99 ? 39.915 27.464 43.963 1.00 62.14 99 VAL A N 1
ATOM 715 C CA . VAL A 1 99 ? 38.942 27.932 44.938 1.00 64.43 99 VAL A CA 1
ATOM 716 C C . VAL A 1 99 ? 38.144 26.737 45.438 1.00 66.58 99 VAL A C 1
ATOM 717 O O . VAL A 1 99 ? 37.728 25.889 44.655 1.00 67.68 99 VAL A O 1
ATOM 721 N N . TYR A 1 100 ? 37.948 26.661 46.746 1.00 67.38 100 TYR A N 1
ATOM 722 C CA . TYR A 1 100 ? 37.187 25.564 47.329 1.00 71.76 100 TYR A CA 1
ATOM 723 C C . TYR A 1 100 ? 36.474 26.062 48.568 1.00 74.99 100 TYR A C 1
ATOM 724 O O . TYR A 1 100 ? 37.113 26.520 49.515 1.00 74.39 100 TYR A O 1
ATOM 733 N N . SER A 1 101 ? 35.147 25.970 48.546 1.00 106.65 101 SER A N 1
ATOM 734 C CA . SER A 1 101 ? 34.304 26.421 49.649 1.00 110.39 101 SER A CA 1
ATOM 735 C C . SER A 1 101 ? 34.938 26.228 51.019 1.00 111.47 101 SER A C 1
ATOM 736 O O . SER A 1 101 ? 34.806 27.082 51.895 1.00 113.48 101 SER A O 1
ATOM 739 N N . GLY A 1 102 ? 35.623 25.106 51.201 1.00 96.10 102 GLY A N 1
ATOM 740 C CA . GLY A 1 102 ? 36.270 24.846 52.471 1.00 95.40 102 GLY A CA 1
ATOM 741 C C . GLY A 1 102 ? 37.642 25.490 52.546 1.00 95.61 102 GLY A C 1
ATOM 742 O O . GLY A 1 102 ? 37.806 26.593 53.070 1.00 95.82 102 GLY A O 1
ATOM 743 N N . GLY A 1 103 ? 38.631 24.797 52.003 1.00 94.34 103 GLY A N 1
ATOM 744 C CA . GLY A 1 103 ? 39.990 25.295 52.020 1.00 92.74 103 GLY A CA 1
ATOM 745 C C . GLY A 1 103 ? 40.886 24.080 52.005 1.00 91.44 103 GLY A C 1
ATOM 746 O O . GLY A 1 103 ? 42.071 24.162 51.677 1.00 92.25 103 GLY A O 1
ATOM 747 N N . GLN A 1 104 ? 40.302 22.939 52.363 1.00 76.09 104 GLN A N 1
ATOM 748 C CA . GLN A 1 104 ? 41.030 21.680 52.384 1.00 73.39 104 GLN A CA 1
ATOM 749 C C . GLN A 1 104 ? 40.130 20.449 52.296 1.00 69.86 104 GLN A C 1
ATOM 750 O O . GLN A 1 104 ? 38.905 20.546 52.337 1.00 68.89 104 GLN A O 1
ATOM 756 N N . TRP A 1 105 ? 40.767 19.294 52.171 1.00 62.64 105 TRP A N 1
ATOM 757 C CA . TRP A 1 105 ? 40.087 18.014 52.052 1.00 60.38 105 TRP A CA 1
ATOM 758 C C . TRP A 1 105 ? 40.650 17.055 53.098 1.00 60.31 105 TRP A C 1
ATOM 759 O O . TRP A 1 105 ? 41.768 17.242 53.583 1.00 60.16 105 TRP A O 1
ATOM 770 N N . LYS A 1 106 ? 39.874 16.033 53.441 1.00 61.89 106 LYS A N 1
ATOM 771 C CA . LYS A 1 106 ? 40.309 15.032 54.406 1.00 62.18 106 LYS A CA 1
ATOM 772 C C . LYS A 1 106 ? 39.936 13.675 53.820 1.00 61.28 106 LYS A C 1
ATOM 773 O O . LYS A 1 106 ? 38.786 13.454 53.433 1.00 61.39 106 LYS A O 1
ATOM 779 N N . ASN A 1 107 ? 40.904 12.768 53.747 1.00 68.09 107 ASN A N 1
ATOM 780 C CA . ASN A 1 107 ? 40.659 11.440 53.186 1.00 68.28 107 ASN A CA 1
ATOM 781 C C . ASN A 1 107 ? 39.974 11.502 51.825 1.00 67.25 107 ASN A C 1
ATOM 782 O O . ASN A 1 107 ? 38.957 10.838 51.601 1.00 68.05 107 ASN A O 1
ATOM 787 N N . ARG A 1 108 ? 40.527 12.300 50.917 1.00 59.79 108 ARG A N 1
ATOM 788 C CA . ARG A 1 108 ? 39.960 12.425 49.583 1.00 56.28 108 ARG A CA 1
ATOM 789 C C . ARG A 1 108 ? 41.028 12.040 48.564 1.00 53.55 108 ARG A C 1
ATOM 790 O O . ARG A 1 108 ? 42.214 12.320 48.769 1.00 51.64 108 ARG A O 1
ATOM 798 N N . THR A 1 109 ? 40.620 11.369 47.491 1.00 50.51 109 THR A N 1
ATOM 799 C CA . THR A 1 109 ? 41.571 10.965 46.464 1.00 49.61 109 THR A CA 1
ATOM 800 C C . THR A 1 109 ? 41.932 12.141 45.550 1.00 47.55 109 THR A C 1
ATOM 801 O O . THR A 1 109 ? 41.384 13.250 45.663 1.00 45.65 109 THR A O 1
ATOM 805 N N . LEU A 1 110 ? 42.859 11.878 44.638 1.00 52.05 110 LEU A N 1
ATOM 806 C CA . LEU A 1 110 ? 43.279 12.893 43.686 1.00 47.44 110 LEU A CA 1
ATOM 807 C C . LEU A 1 110 ? 42.068 13.213 42.828 1.00 45.80 110 LEU A C 1
ATOM 808 O O . LEU A 1 110 ? 41.683 14.379 42.679 1.00 44.57 110 LEU A O 1
ATOM 813 N N . GLU A 1 111 ? 41.462 12.165 42.273 1.00 44.81 111 GLU A N 1
ATOM 814 C CA . GLU A 1 111 ? 40.295 12.334 41.426 1.00 46.75 111 GLU A CA 1
ATOM 815 C C . GLU A 1 111 ? 39.249 13.179 42.117 1.00 47.62 111 GLU A C 1
ATOM 816 O O . GLU A 1 111 ? 38.626 14.053 41.498 1.00 47.89 111 GLU A O 1
ATOM 822 N N . GLN A 1 112 ? 39.071 12.936 43.408 1.00 52.77 112 GLN A N 1
ATOM 823 C CA . GLN A 1 112 ? 38.084 13.668 44.185 1.00 53.23 112 GLN A CA 1
ATOM 824 C C . GLN A 1 112 ? 38.469 15.114 44.413 1.00 53.52 112 GLN A C 1
ATOM 825 O O . GLN A 1 112 ? 37.633 16.022 44.316 1.00 54.32 112 GLN A O 1
ATOM 831 N N . ILE A 1 113 ? 39.733 15.346 44.721 1.00 44.51 113 ILE A N 1
ATOM 832 C CA . ILE A 1 113 ? 40.136 16.718 44.925 1.00 46.02 113 ILE A CA 1
ATOM 833 C C . ILE A 1 113 ? 39.970 17.488 43.593 1.00 44.17 113 ILE A C 1
ATOM 834 O O . ILE A 1 113 ? 39.506 18.624 43.584 1.00 43.97 113 ILE A O 1
ATOM 839 N N . ALA A 1 114 ? 40.326 16.850 42.481 1.00 50.70 114 ALA A N 1
ATOM 840 C CA . ALA A 1 114 ? 40.216 17.472 41.160 1.00 52.42 114 ALA A CA 1
ATOM 841 C C . ALA A 1 114 ? 38.767 17.836 40.871 1.00 52.74 114 ALA A C 1
ATOM 842 O O . ALA A 1 114 ? 38.477 18.940 40.401 1.00 53.56 114 ALA A O 1
ATOM 844 N N . ARG A 1 115 ? 37.857 16.900 41.143 1.00 49.84 115 ARG A N 1
ATOM 845 C CA . ARG A 1 115 ? 36.419 17.137 40.952 1.00 50.45 115 ARG A CA 1
ATOM 846 C C . ARG A 1 115 ? 36.043 18.483 41.542 1.00 46.17 115 ARG A C 1
ATOM 847 O O . ARG A 1 115 ? 35.522 19.359 40.858 1.00 46.36 115 ARG A O 1
ATOM 855 N N . ASP A 1 116 ? 36.286 18.612 42.841 1.00 48.40 116 ASP A N 1
ATOM 856 C CA . ASP A 1 116 ? 35.990 19.843 43.566 1.00 50.02 116 ASP A CA 1
ATOM 857 C C . ASP A 1 116 ? 36.619 21.082 42.924 1.00 49.78 116 ASP A C 1
ATOM 858 O O . ASP A 1 116 ? 35.936 22.066 42.650 1.00 48.84 116 ASP A O 1
ATOM 863 N N . LEU A 1 117 ? 37.926 21.042 42.688 1.00 52.06 117 LEU A N 1
ATOM 864 C CA . LEU A 1 117 ? 38.583 22.200 42.090 1.00 50.95 117 LEU A CA 1
ATOM 865 C C . LEU A 1 117 ? 38.025 22.528 40.716 1.00 48.62 117 LEU A C 1
ATOM 866 O O . LEU A 1 117 ? 37.868 23.696 40.362 1.00 49.20 117 LEU A O 1
ATOM 871 N N . CYS A 1 118 ? 37.699 21.492 39.951 1.00 40.80 118 CYS A N 1
ATOM 872 C CA . CYS A 1 118 ? 37.159 21.685 38.612 1.00 41.66 118 CYS A CA 1
ATOM 873 C C . CYS A 1 118 ? 35.711 22.158 38.566 1.00 42.30 118 CYS A C 1
ATOM 874 O O . CYS A 1 118 ? 35.318 22.911 37.669 1.00 43.21 118 CYS A O 1
ATOM 877 N N . ALA A 1 119 ? 34.916 21.712 39.529 1.00 48.07 119 ALA A N 1
ATOM 878 C CA . ALA A 1 119 ? 33.498 22.060 39.579 1.00 48.77 119 ALA A CA 1
ATOM 879 C C . ALA A 1 119 ? 33.110 23.487 39.159 1.00 48.99 119 ALA A C 1
ATOM 880 O O . ALA A 1 119 ? 32.404 23.663 38.175 1.00 52.66 119 ALA A O 1
ATOM 882 N N . PRO A 1 120 ? 33.578 24.522 39.880 1.00 47.17 120 PRO A N 1
ATOM 883 C CA . PRO A 1 120 ? 33.208 25.890 39.494 1.00 45.53 120 PRO A CA 1
ATOM 884 C C . PRO A 1 120 ? 33.572 26.289 38.069 1.00 47.57 120 PRO A C 1
ATOM 885 O O . PRO A 1 120 ? 33.033 27.262 37.537 1.00 48.48 120 PRO A O 1
ATOM 889 N N . TYR A 1 121 ? 34.477 25.547 37.441 1.00 50.05 121 TYR A N 1
ATOM 890 C CA . TYR A 1 121 ? 34.866 25.872 36.078 1.00 50.19 121 TYR A CA 1
ATOM 891 C C . TYR A 1 121 ? 34.092 25.021 35.081 1.00 52.42 121 TYR A C 1
ATOM 892 O O . TYR A 1 121 ? 34.274 25.139 33.868 1.00 52.61 121 TYR A O 1
ATOM 901 N N . GLY A 1 122 ? 33.203 24.180 35.601 1.00 52.19 122 GLY A N 1
ATOM 902 C CA . GLY A 1 122 ? 32.415 23.331 34.726 1.00 54.48 122 GLY A CA 1
ATOM 903 C C . GLY A 1 122 ? 33.256 22.369 33.905 1.00 54.45 122 GLY A C 1
ATOM 904 O O . GLY A 1 122 ? 32.900 22.022 32.778 1.00 54.36 122 GLY A O 1
ATOM 905 N N . VAL A 1 123 ? 34.389 21.950 34.459 1.00 54.08 123 VAL A N 1
ATOM 906 C CA . VAL A 1 123 ? 35.261 21.012 33.765 1.00 52.59 123 VAL A CA 1
ATOM 907 C C . VAL A 1 123 ? 35.102 19.632 34.380 1.00 52.06 123 VAL A C 1
ATOM 908 O O . VAL A 1 123 ? 35.159 19.483 35.593 1.00 52.30 123 VAL A O 1
ATOM 912 N N . THR A 1 124 ? 34.924 18.619 33.545 1.00 47.57 124 THR A N 1
ATOM 913 C CA . THR A 1 124 ? 34.758 17.273 34.072 1.00 48.91 124 THR A CA 1
ATOM 914 C C . THR A 1 124 ? 36.078 16.521 34.163 1.00 47.70 124 THR A C 1
ATOM 915 O O . THR A 1 124 ? 36.926 16.598 33.265 1.00 46.00 124 THR A O 1
ATOM 919 N N . VAL A 1 125 ? 36.250 15.796 35.265 1.00 45.67 125 VAL A N 1
ATOM 920 C CA . VAL A 1 125 ? 37.461 15.023 35.491 1.00 46.21 125 VAL A CA 1
ATOM 921 C C . VAL A 1 125 ? 37.356 13.610 34.912 1.00 49.33 125 VAL A C 1
ATOM 922 O O . VAL A 1 125 ? 36.337 12.943 35.048 1.00 50.44 125 VAL A O 1
ATOM 926 N N . ARG A 1 126 ? 38.430 13.168 34.265 1.00 55.46 126 ARG A N 1
ATOM 927 C CA . ARG A 1 126 ? 38.501 11.862 33.612 1.00 59.53 126 ARG A CA 1
ATOM 928 C C . ARG A 1 126 ? 39.636 11.023 34.216 1.00 59.22 126 ARG A C 1
ATOM 929 O O . ARG A 1 126 ? 40.810 11.235 33.894 1.00 59.15 126 ARG A O 1
ATOM 937 N N . TRP A 1 127 ? 39.296 10.075 35.084 1.00 62.13 127 TRP A N 1
ATOM 938 C CA . TRP A 1 127 ? 40.309 9.227 35.709 1.00 61.94 127 TRP A CA 1
ATOM 939 C C . TRP A 1 127 ? 40.518 7.961 34.895 1.00 63.18 127 TRP A C 1
ATOM 940 O O . TRP A 1 127 ? 39.650 7.089 34.846 1.00 62.84 127 TRP A O 1
ATOM 951 N N . GLU A 1 128 ? 41.676 7.869 34.248 1.00 59.86 128 GLU A N 1
ATOM 952 C CA . GLU A 1 128 ? 41.997 6.716 33.414 1.00 60.64 128 GLU A CA 1
ATOM 953 C C . GLU A 1 128 ? 43.101 5.865 34.030 1.00 61.88 128 GLU A C 1
ATOM 954 O O . GLU A 1 128 ? 44.043 5.455 33.349 1.00 63.41 128 GLU A O 1
ATOM 960 N N . LEU A 1 129 ? 42.992 5.621 35.328 1.00 60.51 129 LEU A N 1
ATOM 961 C CA . LEU A 1 129 ? 43.967 4.804 36.034 1.00 62.99 129 LEU A CA 1
ATOM 962 C C . LEU A 1 129 ? 43.214 3.736 36.830 1.00 64.84 129 LEU A C 1
ATOM 963 O O . LEU A 1 129 ? 42.106 3.982 37.313 1.00 64.16 129 LEU A O 1
ATOM 968 N N . SER A 1 130 ? 43.808 2.554 36.962 1.00 88.17 130 SER A N 1
ATOM 969 C CA . SER A 1 130 ? 43.175 1.463 37.698 1.00 89.67 130 SE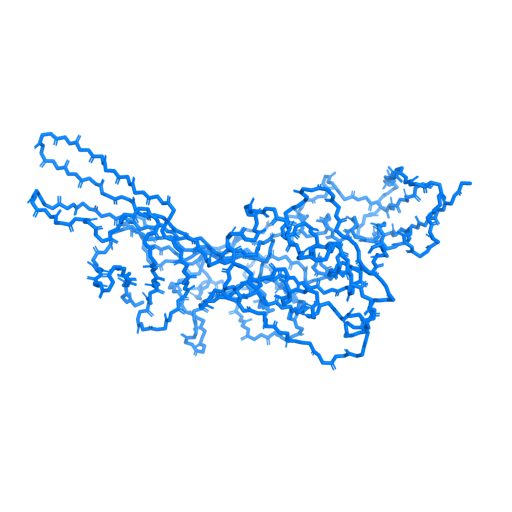R A CA 1
ATOM 970 C C . SER A 1 130 ? 44.165 0.728 38.592 1.00 89.09 130 SER A C 1
ATOM 971 O O . SER A 1 130 ? 44.198 -0.501 38.633 1.00 91.33 130 SER A O 1
ATOM 974 N N . ASP A 1 131 ? 44.981 1.493 39.303 1.00 59.65 131 ASP A N 1
ATOM 975 C CA . ASP A 1 131 ? 45.955 0.920 40.212 1.00 57.37 131 ASP A CA 1
ATOM 976 C C . ASP A 1 131 ? 45.686 1.543 41.567 1.00 57.86 131 ASP A C 1
ATOM 977 O O . ASP A 1 131 ? 45.178 2.658 41.669 1.00 55.71 131 ASP A O 1
ATOM 982 N N . LYS A 1 132 ? 46.046 0.810 42.605 1.00 60.06 132 LYS A N 1
ATOM 983 C CA . LYS A 1 132 ? 45.797 1.221 43.974 1.00 63.60 132 LYS A CA 1
ATOM 984 C C . LYS A 1 132 ? 46.580 2.433 44.446 1.00 63.44 132 LYS A C 1
ATOM 985 O O . LYS A 1 132 ? 46.058 3.272 45.176 1.00 64.23 132 LYS A O 1
ATOM 991 N N . GLU A 1 133 ? 47.836 2.525 44.035 1.00 64.21 133 GLU A N 1
ATOM 992 C CA . GLU A 1 133 ? 48.679 3.634 44.452 1.00 65.43 133 GLU A CA 1
ATOM 993 C C . GLU A 1 133 ? 48.110 4.996 44.075 1.00 63.00 133 GLU A C 1
ATOM 994 O O . GLU A 1 133 ? 47.911 5.847 44.944 1.00 61.49 133 GLU A O 1
ATOM 1000 N N . SER A 1 134 ? 47.842 5.191 42.785 1.00 69.85 134 SER A N 1
ATOM 1001 C CA . SER A 1 134 ? 47.320 6.467 42.299 1.00 67.44 134 SER A CA 1
ATOM 1002 C C . SER A 1 134 ? 45.989 6.877 42.913 1.00 65.68 134 SER A C 1
ATOM 1003 O O . SER A 1 134 ? 45.737 8.060 43.110 1.00 64.59 134 SER A O 1
ATOM 1006 N N . SER A 1 135 ? 45.151 5.901 43.245 1.00 73.55 135 SER A N 1
ATOM 1007 C CA . SER A 1 135 ? 43.842 6.195 43.822 1.00 72.73 135 SER A CA 1
ATOM 1008 C C . SER A 1 135 ? 43.832 6.348 45.336 1.00 71.14 135 SER A C 1
ATOM 1009 O O . SER A 1 135 ? 42.808 6.699 45.923 1.00 71.60 135 SER A O 1
ATOM 1012 N N . ALA A 1 136 ? 44.965 6.080 45.971 1.00 65.18 136 ALA A N 1
ATOM 1013 C CA . ALA A 1 136 ? 45.054 6.198 47.421 1.00 64.73 136 ALA A CA 1
ATOM 1014 C C . ALA A 1 136 ? 44.594 7.584 47.849 1.00 63.61 136 ALA A C 1
ATOM 1015 O O . ALA A 1 136 ? 44.930 8.573 47.210 1.00 63.61 136 ALA A O 1
ATOM 1017 N N . ALA A 1 137 ? 43.826 7.654 48.930 1.00 58.35 137 ALA A N 1
ATOM 1018 C CA . ALA A 1 137 ? 43.319 8.930 49.425 1.00 58.04 137 ALA A CA 1
ATOM 1019 C C . ALA A 1 137 ? 44.377 9.723 50.175 1.00 56.49 137 ALA A C 1
ATOM 1020 O O . ALA A 1 137 ? 45.310 9.150 50.719 1.00 56.02 137 ALA A O 1
ATOM 1022 N N . PHE A 1 138 ? 44.220 11.044 50.204 1.00 60.94 138 PHE A N 1
ATOM 1023 C CA . PHE A 1 138 ? 45.157 11.922 50.904 1.00 60.31 138 PHE A CA 1
ATOM 1024 C C . PHE A 1 138 ? 44.660 12.160 52.316 1.00 61.92 138 PHE A C 1
ATOM 1025 O O . PHE A 1 138 ? 43.574 12.718 52.504 1.00 62.23 138 PHE A O 1
ATOM 1033 N N . PRO A 1 139 ? 45.442 11.761 53.331 1.00 63.45 139 PRO A N 1
ATOM 1034 C CA . PRO A 1 139 ? 44.958 12.003 54.689 1.00 63.68 139 PRO A CA 1
ATOM 1035 C C . PRO A 1 139 ? 44.385 13.402 54.733 1.00 63.24 139 PRO A C 1
ATOM 1036 O O . PRO A 1 139 ? 43.281 13.616 55.224 1.00 66.19 139 PRO A O 1
ATOM 1040 N N . GLY A 1 140 ? 45.139 14.344 54.178 1.00 53.82 140 GLY A N 1
ATOM 1041 C CA . GLY A 1 140 ? 44.711 15.731 54.126 1.00 53.04 140 GLY A CA 1
ATOM 1042 C C . GLY A 1 140 ? 45.352 16.451 52.943 1.00 53.95 140 GLY A C 1
ATOM 1043 O O . GLY A 1 140 ? 46.455 16.106 52.522 1.00 49.78 140 GLY A O 1
ATOM 1044 N N . PHE A 1 141 ? 44.650 17.431 52.386 1.00 60.42 141 PHE A N 1
ATOM 1045 C CA . PHE A 1 141 ? 45.181 18.205 51.269 1.00 62.85 141 PHE A CA 1
ATOM 1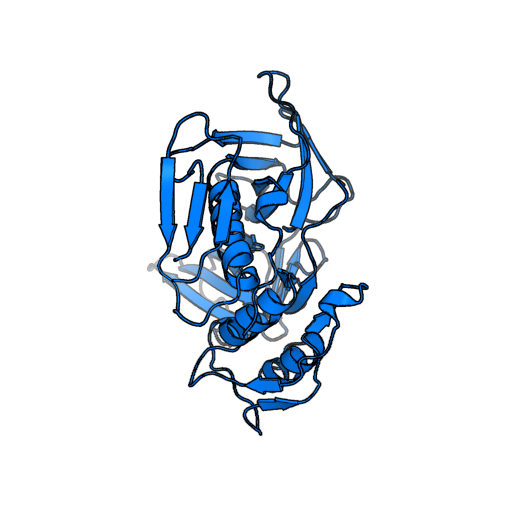046 C C . PHE A 1 141 ? 44.686 19.617 51.464 1.00 62.89 141 PHE A C 1
ATOM 1047 O O . PHE A 1 141 ? 43.509 19.836 51.735 1.00 64.29 141 PHE A O 1
ATOM 1055 N N . THR A 1 142 ? 45.588 20.576 51.324 1.00 56.26 142 THR A N 1
ATOM 1056 C CA . THR A 1 142 ? 45.238 21.973 51.523 1.00 57.73 142 THR A CA 1
ATOM 1057 C C . THR A 1 142 ? 45.710 22.862 50.382 1.00 58.31 142 THR A C 1
ATOM 1058 O O . THR A 1 142 ? 46.794 22.665 49.830 1.00 56.20 142 THR A O 1
ATOM 1062 N N . LEU A 1 143 ? 44.881 23.835 50.027 1.00 60.53 143 LEU A N 1
ATOM 1063 C CA . LEU A 1 143 ? 45.216 24.766 48.966 1.00 64.52 143 LEU A CA 1
ATOM 1064 C C . LEU A 1 143 ? 46.295 25.703 49.465 1.00 69.61 143 LEU A C 1
ATOM 1065 O O . LEU A 1 143 ? 46.452 25.891 50.671 1.00 70.01 143 LEU A O 1
ATOM 1070 N N . ASP A 1 144 ? 47.037 26.286 48.532 1.00 84.29 144 ASP A N 1
ATOM 1071 C CA . ASP A 1 144 ? 48.103 27.212 48.872 1.00 89.40 144 ASP A CA 1
ATOM 1072 C C . ASP A 1 144 ? 47.815 28.587 48.279 1.00 91.81 144 ASP A C 1
ATOM 1073 O O . ASP A 1 144 ? 47.897 28.784 47.066 1.00 93.09 144 ASP A O 1
ATOM 1078 N N . HIS A 1 145 ? 47.466 29.521 49.158 1.00 92.78 145 HIS A N 1
ATOM 1079 C CA . HIS A 1 145 ? 47.164 30.904 48.809 1.00 94.92 145 HIS A CA 1
ATOM 1080 C C . HIS A 1 145 ? 47.237 31.265 47.323 1.00 92.48 145 HIS A C 1
ATOM 1081 O O . HIS A 1 145 ? 48.312 31.266 46.724 1.00 92.62 145 HIS A O 1
ATOM 1088 N N . SER A 1 146 ? 46.082 31.564 46.738 1.00 95.11 146 SER A N 1
ATOM 1089 C CA . SER A 1 146 ? 45.974 31.981 45.337 1.00 90.34 146 SER A CA 1
ATOM 1090 C C . SER A 1 146 ? 46.560 31.125 44.202 1.00 85.49 146 SER A C 1
ATOM 1091 O O . SER A 1 146 ? 46.515 31.552 43.046 1.00 86.22 146 SER A O 1
ATOM 1094 N N . GLU A 1 147 ? 47.107 29.946 44.493 1.00 63.97 147 GLU A N 1
ATOM 1095 C CA . GLU A 1 147 ? 47.658 29.122 43.414 1.00 56.94 147 GLU A CA 1
ATOM 1096 C C . GLU A 1 147 ? 46.533 28.796 42.435 1.00 53.30 147 GLU A C 1
ATOM 1097 O O . GLU A 1 147 ? 45.359 28.861 42.789 1.00 53.65 147 GLU A O 1
ATOM 1103 N N . THR A 1 148 ? 46.877 28.458 41.201 1.00 54.42 148 THR A N 1
ATOM 1104 C CA . THR A 1 148 ? 45.844 28.141 40.218 1.00 51.15 148 THR A CA 1
ATOM 1105 C C . THR A 1 148 ? 45.360 26.726 40.451 1.00 48.03 148 THR A C 1
ATOM 1106 O O . THR A 1 148 ? 45.963 25.979 41.224 1.00 45.86 148 THR A O 1
ATOM 1110 N N . VAL A 1 149 ? 44.271 26.356 39.785 1.00 48.70 149 VAL A N 1
ATOM 1111 C CA . VAL A 1 149 ? 43.762 25.003 39.929 1.00 47.98 149 VAL A CA 1
ATOM 1112 C C . VAL A 1 149 ? 44.874 24.088 39.426 1.00 46.87 149 VAL A C 1
ATOM 1113 O O . VAL A 1 149 ? 45.253 23.111 40.089 1.00 43.48 149 VAL A O 1
ATOM 1117 N N . TYR A 1 150 ? 45.426 24.433 38.264 1.00 44.66 150 TYR A N 1
ATOM 1118 C CA . TYR A 1 150 ? 46.495 23.632 37.675 1.00 44.68 150 TYR A CA 1
ATOM 1119 C C . TYR A 1 150 ? 47.675 23.410 38.620 1.00 44.31 150 TYR A C 1
ATOM 1120 O O . TYR A 1 150 ? 48.190 22.299 38.737 1.00 45.81 150 TYR A O 1
ATOM 1129 N N . GLU A 1 151 ? 48.109 24.464 39.299 1.00 41.78 151 GLU A N 1
ATOM 1130 C CA . GLU A 1 151 ? 49.228 24.337 40.222 1.00 42.17 151 GLU A CA 1
ATOM 1131 C C . GLU A 1 151 ? 48.909 23.430 41.422 1.00 40.59 151 GLU A C 1
ATOM 1132 O O . GLU A 1 151 ? 49.746 22.620 41.853 1.00 38.86 151 GLU A O 1
ATOM 1138 N N . ALA A 1 152 ? 47.704 23.569 41.971 1.00 41.38 152 ALA A N 1
ATOM 1139 C CA . ALA A 1 152 ? 47.317 22.738 43.109 1.00 40.45 152 ALA A CA 1
ATOM 1140 C C . ALA A 1 152 ? 47.320 21.288 42.664 1.00 39.43 152 ALA A C 1
ATOM 1141 O O . ALA A 1 152 ? 47.878 20.413 43.339 1.00 37.56 152 ALA A O 1
ATOM 1143 N N . LEU A 1 153 ? 46.736 21.037 41.497 1.00 36.18 153 LEU A N 1
ATOM 1144 C CA . LEU A 1 153 ? 46.665 19.672 40.996 1.00 36.46 153 LEU A CA 1
ATOM 1145 C C . LEU A 1 153 ? 47.994 19.093 40.548 1.00 40.40 153 LEU A C 1
ATOM 1146 O O . LEU A 1 153 ? 48.159 17.868 40.510 1.00 39.95 153 LEU A O 1
ATOM 1151 N N . VAL A 1 154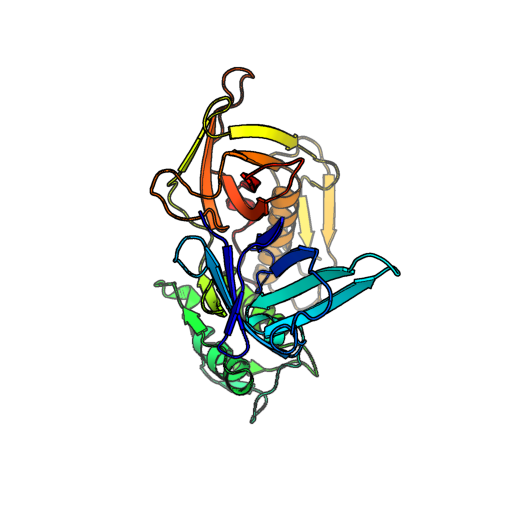 ? 48.953 19.949 40.201 1.00 39.17 154 VAL A N 1
ATOM 1152 C CA . VAL A 1 154 ? 50.248 19.411 39.826 1.00 38.41 154 VAL A CA 1
ATOM 1153 C C . VAL A 1 154 ? 50.850 18.787 41.085 1.00 38.67 154 VAL A C 1
ATOM 1154 O O . VAL A 1 154 ? 51.380 17.684 41.057 1.00 41.36 154 VAL A O 1
ATOM 1158 N N . ARG A 1 155 ? 50.755 19.508 42.189 1.00 36.70 155 ARG A N 1
ATOM 1159 C CA . ARG A 1 155 ? 51.285 19.052 43.465 1.00 41.92 155 ARG A CA 1
ATOM 1160 C C . ARG A 1 155 ? 50.638 17.731 43.934 1.00 41.82 155 ARG A C 1
ATOM 1161 O O . ARG A 1 155 ? 51.323 16.812 44.379 1.00 40.68 155 ARG A O 1
ATOM 1169 N N . ALA A 1 156 ? 49.323 17.627 43.803 1.00 50.01 156 ALA A N 1
ATOM 1170 C CA . ALA A 1 156 ? 48.640 16.412 44.222 1.00 51.01 156 ALA A CA 1
ATOM 1171 C C . ALA A 1 156 ? 48.900 15.261 43.250 1.00 52.12 156 ALA A C 1
ATOM 1172 O O . ALA A 1 156 ? 49.097 14.114 43.666 1.00 53.70 156 ALA A O 1
ATOM 1174 N N . SER A 1 157 ? 48.912 15.565 41.954 1.00 44.85 157 SER A N 1
ATOM 1175 C CA . SER A 1 157 ? 49.139 14.528 40.943 1.00 47.37 157 SER A CA 1
ATOM 1176 C C . SER A 1 157 ? 50.578 14.017 41.020 1.00 47.87 157 SER A C 1
ATOM 1177 O O . SER A 1 157 ? 50.867 12.838 40.751 1.00 47.18 157 SER A O 1
ATOM 1180 N N . ARG A 1 158 ? 51.478 14.918 41.399 1.00 50.70 158 ARG A N 1
ATOM 1181 C CA . ARG A 1 158 ? 52.880 14.578 41.542 1.00 51.81 158 ARG A CA 1
ATOM 1182 C C . ARG A 1 158 ? 52.962 13.662 42.763 1.00 53.38 158 ARG A C 1
ATOM 1183 O O . ARG A 1 158 ? 53.785 12.742 42.815 1.00 50.88 158 ARG A O 1
ATOM 1191 N N . ALA A 1 159 ? 52.085 13.900 43.735 1.00 53.45 159 ALA A N 1
ATOM 1192 C CA . ALA A 1 159 ? 52.086 13.070 44.926 1.00 55.17 159 ALA A CA 1
ATOM 1193 C C . ALA A 1 159 ? 51.525 11.680 44.620 1.00 55.42 159 ALA A C 1
ATOM 1194 O O . ALA A 1 159 ? 51.540 10.800 45.476 1.00 57.53 159 ALA A O 1
ATOM 1196 N N . ARG A 1 160 ? 51.052 11.472 43.393 1.00 49.10 160 ARG A N 1
ATOM 1197 C CA . ARG A 1 160 ? 50.518 10.168 43.020 1.00 47.15 160 ARG A CA 1
ATOM 1198 C C . ARG A 1 160 ? 51.171 9.594 41.770 1.00 47.31 160 ARG A C 1
ATOM 1199 O O . ARG A 1 160 ? 50.691 8.606 41.208 1.00 46.89 160 ARG A O 1
ATOM 1207 N N . GLY A 1 161 ? 52.266 10.220 41.331 1.00 45.83 161 GLY A N 1
ATOM 1208 C CA . GLY A 1 161 ? 52.963 9.738 40.155 1.00 44.66 161 GLY A CA 1
ATOM 1209 C C . GLY A 1 161 ? 52.134 9.588 38.891 1.00 45.46 161 GLY A C 1
ATOM 1210 O O . GLY A 1 161 ? 52.323 8.643 38.124 1.00 47.99 161 GLY A O 1
ATOM 1211 N N . VAL A 1 162 ? 51.225 10.521 38.650 1.00 46.89 162 VAL A N 1
ATOM 1212 C CA . VAL A 1 162 ? 50.389 10.447 37.457 1.00 47.12 162 VAL A CA 1
ATOM 1213 C C . VAL A 1 162 ? 50.469 11.735 36.624 1.00 46.71 162 VAL A C 1
ATOM 1214 O O . VAL A 1 162 ? 50.745 12.810 37.154 1.00 44.38 162 VAL A O 1
ATOM 1218 N N . LEU A 1 163 ? 50.213 11.605 35.324 1.00 48.50 163 LEU A N 1
ATOM 1219 C CA . LEU A 1 163 ? 50.222 12.735 34.406 1.00 49.39 163 LEU A CA 1
ATOM 1220 C C . LEU A 1 163 ? 48.841 13.346 34.368 1.00 51.24 163 LEU A C 1
ATOM 1221 O O . LEU A 1 163 ? 47.833 12.672 34.596 1.00 52.34 163 LEU A O 1
ATOM 1226 N N . MET A 1 164 ? 48.797 14.622 34.036 1.00 49.13 164 MET A N 1
ATOM 1227 C CA . MET A 1 164 ? 47.541 15.325 33.928 1.00 49.18 164 MET A CA 1
ATOM 1228 C C . MET A 1 164 ? 47.524 15.935 32.532 1.00 52.09 164 MET A C 1
ATOM 1229 O O . MET A 1 164 ? 48.497 16.570 32.111 1.00 54.42 164 MET A O 1
ATOM 1234 N N . THR A 1 165 ? 46.443 15.715 31.799 1.00 52.74 165 THR A N 1
ATOM 1235 C CA . THR A 1 165 ? 46.312 16.273 30.459 1.00 53.95 165 THR A CA 1
ATOM 1236 C C . THR A 1 165 ? 44.855 16.599 30.161 1.00 53.86 165 THR A C 1
ATOM 1237 O O . THR A 1 165 ? 43.997 16.488 31.033 1.00 53.61 165 THR A O 1
ATOM 1241 N N . SER A 1 166 ? 44.579 17.013 28.931 1.00 55.66 166 SER A N 1
ATOM 1242 C CA . SER A 1 166 ? 43.210 17.315 28.538 1.00 56.99 166 SER A CA 1
ATOM 1243 C C . SER A 1 166 ? 42.941 16.582 27.233 1.00 57.51 166 SER A C 1
ATOM 1244 O O . SER A 1 166 ? 43.873 16.091 26.602 1.00 58.70 166 SER A O 1
ATOM 1247 N N . ASN A 1 167 ? 41.675 16.492 26.837 1.00 55.40 167 ASN A N 1
ATOM 1248 C CA . ASN A 1 167 ? 41.303 15.815 25.596 1.00 56.53 167 ASN A CA 1
ATOM 1249 C C . ASN A 1 167 ? 40.273 16.645 24.828 1.00 57.75 167 ASN A C 1
ATOM 1250 O O . ASN A 1 167 ? 39.897 17.738 25.268 1.00 56.78 167 ASN A O 1
ATOM 1255 N N . ALA A 1 168 ? 39.838 16.152 23.668 1.00 55.75 168 ALA A N 1
ATOM 1256 C CA . ALA A 1 168 ? 38.806 16.857 22.913 1.00 57.09 168 ALA A CA 1
ATOM 1257 C C . ALA A 1 168 ? 37.689 16.789 23.940 1.00 58.97 168 ALA A C 1
ATOM 1258 O O . ALA A 1 168 ? 37.821 16.063 24.911 1.00 60.53 168 ALA A O 1
ATOM 1260 N N . ALA A 1 169 ? 36.599 17.518 23.762 1.00 73.49 169 ALA A N 1
ATOM 1261 C CA . ALA A 1 169 ? 35.536 17.481 24.773 1.00 73.14 169 ALA A CA 1
ATOM 1262 C C . ALA A 1 169 ? 35.958 18.335 25.973 1.00 70.71 169 ALA A C 1
ATOM 1263 O O . ALA A 1 169 ? 35.135 18.701 26.814 1.00 71.91 169 ALA A O 1
ATOM 1265 N N . GLY A 1 170 ? 37.254 18.619 26.055 1.00 53.29 170 GLY A N 1
ATOM 1266 C CA . GLY A 1 170 ? 37.779 19.481 27.106 1.00 50.74 170 GLY A CA 1
ATOM 1267 C C . GLY A 1 170 ? 37.768 19.039 28.550 1.00 49.83 170 GLY A C 1
ATOM 1268 O O . GLY A 1 170 ? 37.581 19.862 29.459 1.00 47.61 170 GLY A O 1
ATOM 1269 N N . GLU A 1 171 ? 38.009 17.754 28.778 1.00 54.32 171 GLU A N 1
ATOM 1270 C CA . GLU A 1 171 ? 38.021 17.221 30.133 1.00 53.64 171 GLU A CA 1
ATOM 1271 C C . GLU A 1 171 ? 39.436 17.082 30.674 1.00 51.12 171 GLU A C 1
ATOM 1272 O O . GLU A 1 171 ? 40.387 16.909 29.925 1.00 51.07 171 GLU A O 1
ATOM 1278 N N . LEU A 1 172 ? 39.561 17.149 31.991 1.00 49.97 172 LEU A N 1
ATOM 1279 C CA . LEU A 1 172 ? 40.851 16.986 32.640 1.00 48.43 172 LEU A CA 1
ATOM 1280 C C . LEU A 1 172 ? 41.061 15.475 32.806 1.00 47.79 172 LEU A C 1
ATOM 1281 O O . LEU A 1 172 ? 40.297 14.794 33.501 1.00 47.59 172 LEU A O 1
ATOM 1286 N N . VAL A 1 173 ? 42.094 14.955 32.161 1.00 49.23 173 VAL A N 1
ATOM 1287 C CA . VAL A 1 173 ? 42.389 13.524 32.194 1.00 50.53 173 VAL A CA 1
ATOM 1288 C C . VAL A 1 173 ? 43.593 13.176 33.044 1.00 51.49 173 VAL A C 1
ATOM 1289 O O . VAL A 1 173 ? 44.622 13.849 32.964 1.00 54.54 173 VAL A O 1
ATOM 1293 N N . PHE A 1 174 ? 43.469 12.138 33.870 1.00 48.46 174 PHE A N 1
ATOM 1294 C CA . PHE A 1 174 ? 44.595 11.667 34.680 1.00 46.40 174 PHE A CA 1
ATOM 1295 C C . PHE A 1 174 ? 45.017 10.303 34.127 1.00 49.12 174 PHE A C 1
ATOM 1296 O O . PHE A 1 174 ? 44.176 9.431 33.900 1.00 48.22 174 PHE A O 1
ATOM 1304 N N . SER A 1 175 ? 46.310 10.121 33.888 1.00 47.89 175 SER A N 1
ATOM 1305 C CA . SER A 1 175 ? 46.794 8.852 33.368 1.00 50.60 175 SER A CA 1
ATOM 1306 C C . SER A 1 175 ? 48.297 8.755 33.531 1.00 50.50 175 SER A C 1
ATOM 1307 O O . SER A 1 175 ? 48.895 9.485 34.326 1.00 52.21 175 SER A O 1
ATOM 1310 N N . ARG A 1 176 ? 48.904 7.842 32.784 1.00 48.28 176 ARG A N 1
ATOM 1311 C CA . ARG A 1 176 ? 50.354 7.687 32.809 1.00 48.49 176 ARG A CA 1
ATOM 1312 C C . ARG A 1 176 ? 50.796 7.571 31.367 1.00 47.23 176 ARG A C 1
ATOM 1313 O O . ARG A 1 176 ? 49.975 7.308 30.499 1.00 47.99 176 ARG A O 1
ATOM 1321 N N . ALA A 1 177 ? 52.081 7.766 31.099 1.00 46.03 177 ALA A N 1
ATOM 1322 C CA . ALA A 1 177 ? 52.560 7.661 29.727 1.00 48.06 177 ALA A CA 1
ATOM 1323 C C . ALA A 1 177 ? 52.150 6.329 29.097 1.00 50.19 177 ALA A C 1
ATOM 1324 O O . ALA A 1 177 ? 52.340 5.271 29.697 1.00 52.28 177 ALA A O 1
ATOM 1326 N N . ALA A 1 178 ? 51.593 6.382 27.890 1.00 55.02 178 ALA A N 1
ATOM 1327 C CA . ALA A 1 178 ? 51.184 5.177 27.175 1.00 56.60 178 ALA A CA 1
ATOM 1328 C C . ALA A 1 178 ? 52.305 4.143 27.305 1.00 57.86 178 ALA A C 1
ATOM 1329 O O . ALA A 1 178 ? 53.483 4.498 27.309 1.00 56.80 178 ALA A O 1
ATOM 1331 N N . SER A 1 179 ? 51.944 2.868 27.412 1.00 64.60 179 SER A N 1
ATOM 1332 C CA . SER A 1 179 ? 52.950 1.814 27.549 1.00 66.76 179 SER A CA 1
ATOM 1333 C C . SER A 1 179 ? 52.958 0.836 26.378 1.00 66.34 179 SER A C 1
ATOM 1334 O O . SER A 1 179 ? 53.867 0.016 26.254 1.00 66.87 179 SER A O 1
ATOM 1337 N N . THR A 1 180 ? 51.950 0.922 25.519 1.00 57.19 180 THR A N 1
ATOM 1338 C CA . THR A 1 180 ? 51.874 0.035 24.367 1.00 57.97 180 THR A CA 1
ATOM 1339 C C . THR A 1 180 ? 52.012 0.795 23.055 1.00 58.14 180 THR A C 1
ATOM 1340 O O . THR A 1 180 ? 51.253 1.735 22.784 1.00 57.02 180 THR A O 1
ATOM 1344 N N . ALA A 1 181 ? 52.972 0.378 22.236 1.00 61.35 181 ALA A N 1
ATOM 1345 C CA . ALA A 1 181 ? 53.208 1.017 20.947 1.00 63.09 181 ALA A CA 1
ATOM 1346 C C . ALA A 1 181 ? 52.071 0.701 19.983 1.00 63.67 181 ALA A C 1
ATOM 1347 O O . ALA A 1 181 ? 51.689 -0.459 19.846 1.00 65.48 181 ALA A O 1
ATOM 1349 N N . THR A 1 182 ? 51.537 1.716 19.305 1.00 61.33 182 THR A N 1
ATOM 1350 C CA . THR A 1 182 ? 50.437 1.487 18.376 1.00 60.88 182 THR A CA 1
ATOM 1351 C C . THR A 1 182 ? 50.613 2.128 17.004 1.00 59.20 182 THR A C 1
ATOM 1352 O O . THR A 1 182 ? 49.717 2.042 16.164 1.00 59.66 182 THR A O 1
ATOM 1356 N N . ASP A 1 183 ? 51.749 2.775 16.764 1.00 49.75 183 ASP A N 1
ATOM 1357 C CA . ASP A 1 183 ? 51.984 3.400 15.459 1.00 49.61 183 ASP A CA 1
ATOM 1358 C C . ASP A 1 183 ? 53.449 3.312 15.062 1.00 49.22 183 ASP A C 1
ATOM 1359 O O . ASP A 1 183 ? 54.326 3.201 15.913 1.00 48.52 183 ASP A O 1
ATOM 1364 N N . GLU A 1 184 ? 53.706 3.372 13.764 1.00 51.93 184 GLU A N 1
ATOM 1365 C CA . GLU A 1 184 ? 55.066 3.310 13.269 1.00 56.05 184 GLU A CA 1
ATOM 1366 C C . GLU A 1 184 ? 55.280 4.390 12.230 1.00 54.71 184 GLU A C 1
ATOM 1367 O O . GLU A 1 184 ? 54.487 4.539 11.294 1.00 54.36 184 GLU A O 1
ATOM 1373 N N . LEU A 1 185 ? 56.345 5.160 12.422 1.00 56.85 185 LEU A N 1
ATOM 1374 C CA . LEU A 1 185 ? 56.692 6.225 11.502 1.00 55.59 185 LEU A CA 1
ATOM 1375 C C . LEU A 1 185 ? 57.795 5.654 10.647 1.00 54.57 185 LEU A C 1
ATOM 1376 O O . LEU A 1 185 ? 58.803 5.171 11.163 1.00 54.74 185 LEU A O 1
ATOM 1381 N N . VAL A 1 186 ? 57.599 5.710 9.337 1.00 48.78 186 VAL A N 1
ATOM 1382 C CA . VAL A 1 186 ? 58.577 5.179 8.410 1.00 46.67 186 VAL A CA 1
ATOM 1383 C C . VAL A 1 186 ? 59.016 6.260 7.452 1.00 45.86 186 VAL A C 1
ATOM 1384 O O . VAL A 1 186 ? 58.197 6.840 6.727 1.00 45.22 186 VAL A O 1
ATOM 1388 N N . LEU A 1 187 ? 60.314 6.540 7.458 1.00 50.96 187 LEU A N 1
ATOM 1389 C CA . LEU A 1 187 ? 60.840 7.576 6.595 1.00 53.64 187 LEU A CA 1
ATOM 1390 C C . LEU A 1 187 ? 60.563 7.276 5.120 1.00 54.42 187 LEU A C 1
ATOM 1391 O O . LEU A 1 187 ? 60.820 6.174 4.647 1.00 55.63 187 LEU A O 1
ATOM 1396 N N . GLY A 1 188 ? 60.036 8.263 4.404 1.00 61.32 188 GLY A N 1
ATOM 1397 C CA . GLY A 1 188 ? 59.747 8.087 2.995 1.00 62.70 188 GLY A CA 1
ATOM 1398 C C . GLY A 1 188 ? 58.289 7.777 2.737 1.00 65.10 188 GLY A C 1
ATOM 1399 O O . GLY A 1 188 ? 57.776 8.025 1.647 1.00 66.98 188 GLY A O 1
ATOM 1400 N N . GLU A 1 189 ? 57.618 7.244 3.751 1.00 63.66 189 GLU A N 1
ATOM 1401 C CA . GLU A 1 189 ? 56.218 6.891 3.641 1.00 63.65 189 GLU A CA 1
ATOM 1402 C C . GLU A 1 189 ? 55.310 7.883 4.349 1.00 62.77 189 GLU A C 1
ATOM 1403 O O . GLU A 1 189 ? 54.968 8.925 3.793 1.00 63.59 189 GLU A O 1
ATOM 1409 N N . ASN A 1 190 ? 54.901 7.559 5.568 1.00 60.87 190 ASN A N 1
ATOM 1410 C CA . ASN A 1 190 ? 54.054 8.470 6.314 1.00 59.18 190 ASN A CA 1
ATOM 1411 C C . ASN A 1 190 ? 54.938 9.557 6.959 1.00 59.98 190 ASN A C 1
ATOM 1412 O O . ASN A 1 190 ? 54.459 10.635 7.309 1.00 59.95 190 ASN A O 1
ATOM 1417 N N . LEU A 1 191 ? 56.231 9.272 7.092 1.00 57.35 191 LEU A N 1
ATOM 1418 C CA . LEU A 1 191 ? 57.165 10.229 7.679 1.00 56.48 191 LEU A CA 1
ATOM 1419 C C . LEU A 1 191 ? 57.912 10.968 6.579 1.00 56.35 191 LEU A C 1
ATOM 1420 O O . LEU A 1 191 ? 58.825 10.421 5.969 1.00 57.09 191 LEU A O 1
ATOM 1425 N N . LEU A 1 192 ? 57.518 12.212 6.329 1.00 47.77 192 LEU A N 1
ATOM 1426 C CA . LEU A 1 192 ? 58.145 13.034 5.306 1.00 47.73 192 LEU A CA 1
ATOM 1427 C C . LEU A 1 192 ? 59.535 13.563 5.700 1.00 49.19 192 LEU A C 1
ATOM 1428 O O . LEU A 1 192 ? 60.472 13.535 4.897 1.00 48.17 192 LEU A O 1
ATOM 1433 N N . THR A 1 193 ? 59.655 14.082 6.923 1.00 51.18 193 THR A N 1
ATOM 1434 C CA . THR A 1 193 ? 60.930 14.601 7.405 1.00 49.01 193 THR A CA 1
ATOM 1435 C C . THR A 1 193 ? 61.081 14.269 8.877 1.00 47.68 193 THR A C 1
ATOM 1436 O O . THR A 1 193 ? 60.103 14.213 9.622 1.00 47.39 193 THR A O 1
ATOM 1440 N N . LEU A 1 194 ? 62.320 14.027 9.279 1.00 42.83 194 LEU A N 1
ATOM 1441 C CA . LEU A 1 194 ? 62.635 13.709 10.655 1.00 41.13 194 LEU A CA 1
ATOM 1442 C C . LEU A 1 194 ? 63.837 14.544 11.090 1.00 39.92 194 LEU A C 1
ATOM 1443 O O . LEU A 1 194 ? 64.842 14.637 10.362 1.00 40.16 194 LEU A O 1
ATOM 1448 N N . ASP A 1 195 ? 63.717 15.155 12.264 1.00 38.40 195 ASP A N 1
ATOM 1449 C CA . ASP A 1 195 ? 64.773 15.991 12.847 1.00 37.68 195 ASP A CA 1
ATOM 1450 C C . ASP A 1 195 ? 65.053 15.357 14.193 1.00 38.62 195 ASP A C 1
ATOM 1451 O O . ASP A 1 195 ? 64.269 15.490 15.138 1.00 39.72 195 ASP A O 1
ATOM 1456 N N . PHE A 1 196 ? 66.155 14.619 14.250 1.00 38.59 196 PHE A N 1
ATOM 1457 C CA . PHE A 1 196 ? 66.571 13.919 15.457 1.00 37.08 196 PHE A CA 1
ATOM 1458 C C . PHE A 1 196 ? 67.707 14.703 16.127 1.00 38.77 196 PHE A C 1
ATOM 1459 O O . PHE A 1 196 ? 68.779 14.937 15.531 1.00 36.23 196 PHE A O 1
ATOM 1467 N N . GLU A 1 197 ? 67.452 15.095 17.368 1.00 32.06 197 GLU A N 1
ATOM 1468 C CA . GLU A 1 197 ? 68.395 15.883 18.153 1.00 35.39 197 GLU A CA 1
ATOM 1469 C C . GLU A 1 197 ? 68.799 15.202 19.463 1.00 33.57 197 GLU A C 1
ATOM 1470 O O . GLU A 1 197 ? 67.944 14.852 20.292 1.00 32.85 197 GLU A O 1
ATOM 1476 N N . GLU A 1 198 ? 70.099 15.008 19.639 1.00 33.76 198 GLU A N 1
ATOM 1477 C CA . GLU A 1 198 ? 70.638 14.399 20.862 1.00 36.26 198 GLU A CA 1
ATOM 1478 C C . GLU A 1 198 ? 71.482 15.494 21.507 1.00 37.27 198 GLU A C 1
ATOM 1479 O O . GLU A 1 198 ? 72.595 15.785 21.059 1.00 35.71 198 GLU A O 1
ATOM 1485 N N . ASP A 1 199 ? 70.954 16.095 22.563 1.00 35.49 199 ASP A N 1
ATOM 1486 C CA . ASP A 1 199 ? 71.662 17.183 23.219 1.00 33.63 199 ASP A CA 1
ATOM 1487 C C . ASP A 1 199 ? 71.946 16.897 24.681 1.00 33.64 199 ASP A C 1
ATOM 1488 O O . ASP A 1 199 ? 71.028 16.738 25.491 1.00 30.78 199 ASP A O 1
ATOM 1493 N N . PHE A 1 200 ? 73.228 16.824 25.021 1.00 35.05 200 PHE A N 1
ATOM 1494 C CA . PHE A 1 200 ? 73.642 16.546 26.392 1.00 36.75 200 PHE A CA 1
ATOM 1495 C C . PHE A 1 200 ? 74.127 17.756 27.190 1.00 37.75 200 PHE A C 1
ATOM 1496 O O . PHE A 1 200 ? 74.663 17.612 28.289 1.00 36.29 200 PHE A O 1
ATOM 1504 N N . ARG A 1 201 ? 73.900 18.953 26.677 1.00 33.49 201 ARG A N 1
ATOM 1505 C CA . ARG A 1 201 ? 74.386 20.123 27.403 1.00 37.49 201 ARG A CA 1
ATOM 1506 C C . ARG A 1 201 ? 73.801 20.218 28.813 1.00 39.24 201 ARG A C 1
ATOM 1507 O O . ARG A 1 201 ? 74.493 20.612 29.736 1.00 38.29 201 ARG A O 1
ATOM 1515 N N . ASP A 1 202 ? 72.539 19.825 28.984 1.00 38.53 202 ASP A N 1
ATOM 1516 C CA . ASP A 1 202 ? 71.894 19.899 30.294 1.00 39.03 202 ASP A CA 1
ATOM 1517 C C . ASP A 1 202 ? 71.675 18.569 30.983 1.00 36.72 202 ASP A C 1
ATOM 1518 O O . ASP A 1 202 ? 70.804 18.465 31.847 1.00 37.09 202 ASP A O 1
ATOM 1523 N N . ARG A 1 203 ? 72.449 17.563 30.596 1.00 38.07 203 ARG A N 1
ATOM 1524 C CA . ARG A 1 203 ? 72.361 16.223 31.177 1.00 42.33 203 ARG A CA 1
ATOM 1525 C C . ARG A 1 203 ? 73.494 16.096 32.176 1.00 43.25 203 ARG A C 1
ATOM 1526 O O . ARG A 1 203 ? 74.610 16.542 31.905 1.00 43.78 203 ARG A O 1
ATOM 1534 N N . PHE A 1 204 ? 73.222 15.483 33.321 1.00 44.85 204 PHE A N 1
ATOM 1535 C CA . PHE A 1 204 ? 74.245 15.308 34.332 1.00 45.81 204 PHE A CA 1
ATOM 1536 C C . PHE A 1 204 ? 74.414 13.858 34.736 1.00 47.18 204 PHE A C 1
ATOM 1537 O O . PHE A 1 204 ? 73.475 13.082 34.651 1.00 50.52 204 PHE A O 1
ATOM 1545 N N . SER A 1 205 ? 75.616 13.486 35.165 1.00 44.96 205 SER A N 1
ATOM 1546 C CA . SER A 1 205 ? 75.869 12.105 35.562 1.00 47.55 205 SER A CA 1
ATOM 1547 C C . SER A 1 205 ? 75.138 11.764 36.857 1.00 47.84 205 SER A C 1
ATOM 1548 O O . SER A 1 205 ? 74.706 10.630 37.048 1.00 48.96 205 SER A O 1
ATOM 1551 N N . GLU A 1 206 ? 74.992 12.746 37.739 1.00 50.39 206 GLU A N 1
ATOM 1552 C CA . GLU A 1 206 ? 74.309 12.521 38.998 1.00 54.12 206 GLU A CA 1
ATOM 1553 C C . GLU A 1 206 ? 73.631 13.776 39.509 1.00 53.48 206 GLU A C 1
ATOM 1554 O O . GLU A 1 206 ? 74.195 14.874 39.461 1.00 55.43 206 GLU A O 1
ATOM 1560 N N . TYR A 1 207 ? 72.415 13.611 40.012 1.00 49.80 207 TYR A N 1
ATOM 1561 C CA . TYR A 1 207 ? 71.673 14.736 40.551 1.00 48.89 207 TYR A CA 1
ATOM 1562 C C . TYR A 1 207 ? 71.486 14.517 42.049 1.00 50.35 207 TYR A C 1
ATOM 1563 O O . TYR A 1 207 ? 70.978 13.483 42.473 1.00 49.58 207 TYR A O 1
ATOM 1572 N N . THR A 1 208 ? 71.899 15.483 42.858 1.00 50.45 208 THR A N 1
ATOM 1573 C CA . THR A 1 208 ? 71.754 15.322 44.292 1.00 53.24 208 THR A CA 1
ATOM 1574 C C . THR A 1 208 ? 70.988 16.464 44.907 1.00 54.14 208 THR A C 1
ATOM 1575 O O . THR A 1 208 ? 71.361 17.624 44.746 1.00 54.67 208 THR A O 1
ATOM 1579 N N . VAL A 1 209 ? 69.909 16.133 45.608 1.00 61.41 209 VAL A N 1
ATOM 1580 C CA . VAL A 1 209 ? 69.087 17.150 46.249 1.00 64.84 209 VAL A CA 1
ATOM 1581 C C . VAL A 1 209 ? 69.446 17.268 47.719 1.00 65.99 209 VAL A C 1
ATOM 1582 O O . VAL A 1 209 ? 69.254 16.329 48.494 1.00 65.88 209 VAL A O 1
ATOM 1586 N N . LYS A 1 210 ? 69.979 18.437 48.070 1.00 82.64 210 LYS A N 1
ATOM 1587 C CA . LYS A 1 210 ? 70.424 18.772 49.416 1.00 84.86 210 LYS A CA 1
ATOM 1588 C C . LYS A 1 210 ? 71.254 17.652 50.035 1.00 86.63 210 LYS A C 1
ATOM 1589 O O . LYS A 1 210 ? 72.431 17.486 49.704 1.00 88.48 210 LYS A O 1
ATOM 1595 N N . SER A 1 230 ? 71.774 17.381 57.384 1.00 135.34 230 SER A N 1
ATOM 1596 C CA . SER A 1 230 ? 71.630 17.641 55.957 1.00 135.45 230 SER A CA 1
ATOM 1597 C C . SER A 1 230 ? 71.071 16.422 55.236 1.00 134.32 230 SER A C 1
ATOM 1598 O O . SER A 1 230 ? 71.819 15.513 54.867 1.00 133.64 230 SER A O 1
ATOM 1601 N N . ARG A 1 231 ? 69.755 16.403 55.043 1.00 144.87 231 ARG A N 1
ATOM 1602 C CA . ARG A 1 231 ? 69.100 15.297 54.351 1.00 141.13 231 ARG A CA 1
ATOM 1603 C C . ARG A 1 231 ? 69.587 15.253 52.904 1.00 136.80 231 ARG A C 1
ATOM 1604 O O . ARG A 1 231 ? 70.095 16.251 52.390 1.00 138.72 231 ARG A O 1
ATOM 1612 N N . LYS A 1 232 ? 69.438 14.103 52.251 1.00 84.55 232 LYS A N 1
ATOM 1613 C CA . LYS A 1 232 ? 69.877 13.964 50.869 1.00 77.42 232 LYS A CA 1
ATOM 1614 C C . LYS A 1 232 ? 69.296 12.745 50.157 1.00 72.66 232 LYS A C 1
ATOM 1615 O O . LYS A 1 232 ? 68.737 11.846 50.781 1.00 71.41 232 LYS A O 1
ATOM 1621 N N . GLY A 1 233 ? 69.437 12.743 48.834 1.00 74.53 233 GLY A N 1
ATOM 1622 C CA . GLY A 1 233 ? 68.955 11.663 47.991 1.00 68.42 233 GLY A CA 1
ATOM 1623 C C . GLY A 1 233 ? 69.509 11.927 46.601 1.00 64.59 233 GLY A C 1
ATOM 1624 O O . GLY A 1 233 ? 69.744 13.083 46.249 1.00 63.63 233 GLY A O 1
ATOM 1625 N N . THR A 1 234 ? 69.731 10.888 45.803 1.00 73.94 234 THR A N 1
ATOM 1626 C CA . THR A 1 234 ? 70.270 11.118 44.467 1.00 69.80 234 THR A CA 1
ATOM 1627 C C . THR A 1 234 ? 69.716 10.216 43.371 1.00 67.28 234 THR A C 1
ATOM 1628 O O . THR A 1 234 ? 69.073 9.194 43.626 1.00 68.18 234 THR A O 1
ATOM 1632 N N . ALA A 1 235 ? 69.991 10.620 42.138 1.00 58.50 235 ALA A N 1
ATOM 1633 C CA . ALA A 1 235 ? 69.579 9.891 40.950 1.00 55.81 235 ALA A CA 1
ATOM 1634 C C . ALA A 1 235 ? 70.751 10.050 39.988 1.00 55.20 235 ALA A C 1
ATOM 1635 O O . ALA A 1 235 ? 71.336 11.136 39.865 1.00 56.25 235 ALA A O 1
ATOM 1637 N N . THR A 1 236 ? 71.106 8.971 39.317 1.00 61.49 236 THR A N 1
ATOM 1638 C CA . THR A 1 236 ? 72.213 9.016 38.385 1.00 61.32 236 THR A CA 1
ATOM 1639 C C . THR A 1 236 ? 71.685 8.859 36.966 1.00 60.30 236 THR A C 1
ATOM 1640 O O . THR A 1 236 ? 70.514 8.536 36.762 1.00 61.01 236 THR A O 1
ATOM 1644 N N . ASP A 1 237 ? 72.551 9.091 35.988 1.00 56.06 237 ASP A N 1
ATOM 1645 C CA . ASP A 1 237 ? 72.156 8.987 34.588 1.00 54.47 237 ASP A CA 1
ATOM 1646 C C . ASP A 1 237 ? 73.294 8.309 33.845 1.00 54.66 237 ASP A C 1
ATOM 1647 O O . ASP A 1 237 ? 74.256 8.953 33.440 1.00 52.46 237 ASP A O 1
ATOM 1652 N N . SER A 1 238 ? 73.159 6.997 33.674 1.00 64.27 238 SER A N 1
ATOM 1653 C CA . SER A 1 238 ? 74.163 6.158 33.025 1.00 64.92 238 SER A CA 1
ATOM 1654 C C . SER A 1 238 ? 74.623 6.606 31.643 1.00 63.60 238 SER A C 1
ATOM 1655 O O . SER A 1 238 ? 75.742 6.297 31.240 1.00 62.07 238 SER A O 1
ATOM 1658 N N . ASP A 1 239 ? 73.758 7.313 30.917 1.00 52.02 239 ASP A N 1
ATOM 1659 C CA . ASP A 1 239 ? 74.088 7.787 29.581 1.00 53.45 239 ASP A CA 1
ATOM 1660 C C . ASP A 1 239 ? 75.183 8.854 29.597 1.00 52.78 239 ASP A C 1
ATOM 1661 O O . ASP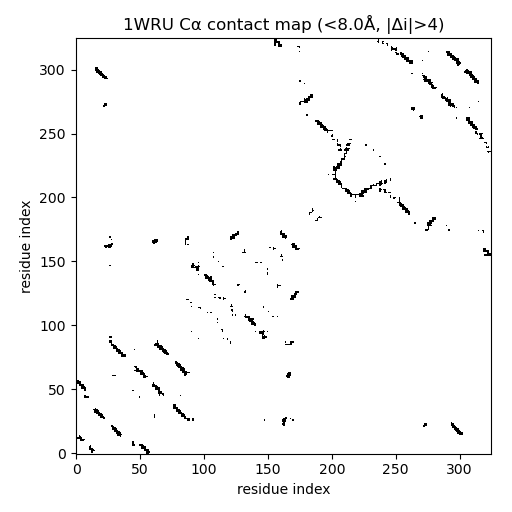 A 1 239 ? 75.844 9.081 28.587 1.00 53.19 239 ASP A O 1
ATOM 1666 N N . VAL A 1 240 ? 75.380 9.499 30.740 1.00 57.49 240 VAL A N 1
ATOM 1667 C CA . VAL A 1 240 ? 76.416 10.521 30.848 1.00 58.49 240 VAL A CA 1
ATOM 1668 C C . VAL A 1 240 ? 77.719 9.868 31.323 1.00 58.96 240 VAL A C 1
ATOM 1669 O O . VAL A 1 240 ? 77.896 9.598 32.506 1.00 59.43 240 VAL A O 1
ATOM 1673 N N . THR A 1 241 ? 78.609 9.624 30.363 1.00 62.05 241 THR A N 1
ATOM 1674 C CA . THR A 1 241 ? 79.912 8.983 30.554 1.00 62.05 241 THR A CA 1
ATOM 1675 C C . THR A 1 241 ? 80.925 9.621 31.502 1.00 60.99 241 THR A C 1
ATOM 1676 O O . THR A 1 241 ? 81.723 8.913 32.117 1.00 61.80 241 THR A O 1
ATOM 1680 N N . ARG A 1 242 ? 80.920 10.944 31.617 1.00 60.63 242 ARG A N 1
ATOM 1681 C CA . ARG A 1 242 ? 81.881 11.609 32.492 1.00 57.54 242 ARG A CA 1
ATOM 1682 C C . ARG A 1 242 ? 81.255 12.125 33.785 1.00 56.78 242 ARG A C 1
ATOM 1683 O O . ARG A 1 242 ? 80.031 12.187 33.915 1.00 57.38 242 ARG A O 1
ATOM 1691 N N . TYR A 1 243 ? 82.109 12.508 34.730 1.00 50.07 243 TYR A N 1
ATOM 1692 C CA . TYR A 1 243 ? 81.658 13.026 36.013 1.00 48.29 243 TYR A CA 1
ATOM 1693 C C . TYR A 1 243 ? 81.063 14.427 35.843 1.00 47.22 243 TYR A C 1
ATOM 1694 O O . TYR A 1 243 ? 81.785 15.383 35.578 1.00 45.42 243 TYR A O 1
ATOM 1703 N N . ARG A 1 244 ? 79.743 14.526 35.996 1.00 45.32 244 ARG A N 1
ATOM 1704 C CA . ARG A 1 244 ? 79.018 15.788 35.861 1.00 44.28 244 ARG A CA 1
ATOM 1705 C C . ARG A 1 244 ? 77.914 15.852 36.905 1.00 44.62 244 ARG A C 1
ATOM 1706 O O . ARG A 1 244 ? 76.788 15.420 36.667 1.00 43.95 244 ARG A O 1
ATOM 1714 N N . PRO A 1 245 ? 78.231 16.379 38.089 1.00 43.88 245 PRO A N 1
ATOM 1715 C CA . PRO A 1 245 ? 77.233 16.482 39.154 1.00 45.36 245 PRO A CA 1
ATOM 1716 C C . PRO A 1 245 ? 76.444 17.788 39.164 1.00 46.43 245 PRO A C 1
ATOM 1717 O O . PRO A 1 245 ? 76.946 18.849 38.783 1.00 45.55 245 PRO A O 1
ATOM 1721 N N . MET A 1 246 ? 75.212 17.691 39.645 1.00 44.49 246 MET A N 1
ATOM 1722 C CA . MET A 1 246 ? 74.321 18.837 39.781 1.00 47.50 246 MET A CA 1
ATOM 1723 C C . MET A 1 246 ? 73.705 18.730 41.172 1.00 49.27 246 MET A C 1
ATOM 1724 O O . MET A 1 246 ? 73.126 17.708 41.524 1.00 48.51 246 MET A O 1
ATOM 1729 N N . ILE A 1 247 ? 73.841 19.776 41.968 1.00 55.68 247 ILE A N 1
ATOM 1730 C CA . ILE A 1 247 ? 73.281 19.748 43.300 1.00 60.57 247 ILE A CA 1
ATOM 1731 C C . ILE A 1 247 ? 72.056 20.635 43.358 1.00 63.89 247 ILE A C 1
ATOM 1732 O O . ILE A 1 247 ? 72.066 21.756 42.855 1.00 64.83 247 ILE A O 1
ATOM 1737 N N . ILE A 1 248 ? 70.997 20.109 43.964 1.00 63.04 248 ILE A N 1
ATOM 1738 C CA . ILE A 1 248 ? 69.731 20.819 44.121 1.00 67.87 248 ILE A CA 1
ATOM 1739 C C . ILE A 1 248 ? 69.472 21.070 45.611 1.00 71.51 248 ILE A C 1
ATOM 1740 O O . ILE A 1 248 ? 69.291 20.127 46.371 1.00 70.70 248 ILE A O 1
ATOM 1745 N N . ILE A 1 249 ? 69.456 22.335 46.024 1.00 82.02 249 ILE A N 1
ATOM 1746 C CA . ILE A 1 249 ? 69.226 22.671 47.431 1.00 88.22 249 ILE A CA 1
ATOM 1747 C C . ILE A 1 249 ? 67.755 22.536 47.811 1.00 91.01 249 ILE A C 1
ATOM 1748 O O . ILE A 1 249 ? 66.893 23.191 47.227 1.00 91.19 249 ILE A O 1
ATOM 1753 N N . ALA A 1 250 ? 67.475 21.693 48.802 1.00 97.28 250 ALA A N 1
ATOM 1754 C CA . ALA A 1 250 ? 66.102 21.473 49.238 1.00 101.40 250 ALA A CA 1
ATOM 1755 C C . ALA A 1 250 ? 65.888 21.752 50.719 1.00 104.73 250 ALA A C 1
ATOM 1756 O O . ALA A 1 250 ? 66.840 21.974 51.470 1.00 104.60 250 ALA A O 1
ATOM 1758 N N . ASP A 1 251 ? 64.622 21.735 51.125 1.00 125.39 251 ASP A N 1
ATOM 1759 C CA . ASP A 1 251 ? 64.238 21.974 52.511 1.00 128.10 251 ASP A CA 1
ATOM 1760 C C . ASP A 1 251 ? 64.917 20.976 53.439 1.00 128.73 251 ASP A C 1
ATOM 1761 O O . ASP A 1 251 ? 65.109 19.814 53.082 1.00 130.74 251 ASP A O 1
ATOM 1766 N N . SER A 1 252 ? 65.273 21.435 54.634 1.00 105.09 252 SER A N 1
ATOM 1767 C CA . SER A 1 252 ? 65.939 20.587 55.615 1.00 105.57 252 SER A CA 1
ATOM 1768 C C . SER A 1 252 ? 65.089 19.368 55.978 1.00 105.74 252 SER A C 1
ATOM 1769 O O . SER A 1 252 ? 65.593 18.243 56.061 1.00 104.52 252 SER A O 1
ATOM 1772 N N . LYS A 1 253 ? 63.797 19.597 56.186 1.00 121.36 253 LYS A N 1
ATOM 1773 C CA . LYS A 1 253 ? 62.878 18.524 56.541 1.00 121.42 253 LYS A CA 1
ATOM 1774 C C . LYS A 1 253 ? 62.332 17.809 55.308 1.00 119.84 253 LYS A C 1
ATOM 1775 O O . LYS A 1 253 ? 61.137 17.891 55.022 1.00 121.58 253 LYS A O 1
ATOM 1781 N N . ILE A 1 254 ? 63.195 17.116 54.572 1.00 85.15 254 ILE A N 1
ATOM 1782 C CA . ILE A 1 254 ? 62.735 16.388 53.396 1.00 81.70 254 ILE A CA 1
ATOM 1783 C C . ILE A 1 254 ? 63.113 14.917 53.466 1.00 78.42 254 ILE A C 1
ATOM 1784 O O . ILE A 1 254 ? 64.271 14.570 53.671 1.00 77.47 254 ILE A O 1
ATOM 1789 N N . THR A 1 255 ? 62.118 14.056 53.299 1.00 82.18 255 THR A N 1
ATOM 1790 C CA . THR A 1 255 ? 62.330 12.617 53.362 1.00 81.99 255 THR A CA 1
ATOM 1791 C C . THR A 1 255 ? 63.430 12.145 52.429 1.00 80.64 255 THR A C 1
ATOM 1792 O O . THR A 1 255 ? 63.698 12.764 51.397 1.00 78.59 255 THR A O 1
ATOM 1796 N N . ALA A 1 256 ? 64.069 11.043 52.802 1.00 103.33 256 ALA A N 1
ATOM 1797 C CA . ALA A 1 256 ? 65.108 10.464 51.972 1.00 102.10 256 ALA A CA 1
ATOM 1798 C C . ALA A 1 256 ? 64.365 10.036 50.717 1.00 100.18 256 ALA A C 1
ATOM 1799 O O . ALA A 1 256 ? 64.969 9.765 49.681 1.00 101.50 256 ALA A O 1
ATOM 1801 N N . LYS A 1 257 ? 63.040 9.982 50.836 1.00 80.40 257 LYS A N 1
ATOM 1802 C CA . LYS A 1 257 ? 62.164 9.608 49.732 1.00 78.31 257 LYS A CA 1
ATOM 1803 C C . LYS A 1 257 ? 61.897 10.789 48.808 1.00 76.10 257 LYS A C 1
ATOM 1804 O O . LYS A 1 257 ? 62.114 10.697 47.599 1.00 73.87 257 LYS A O 1
ATOM 1810 N N . ASP A 1 258 ? 61.422 11.896 49.372 1.00 85.12 258 ASP A N 1
ATOM 1811 C CA . ASP A 1 258 ? 61.141 13.068 48.558 1.00 84.86 258 ASP A CA 1
ATOM 1812 C C . ASP A 1 258 ? 62.424 13.620 47.939 1.00 84.98 258 ASP A C 1
ATOM 1813 O O . ASP A 1 258 ? 62.382 14.401 46.987 1.00 84.93 258 ASP A O 1
ATOM 1818 N N . ALA A 1 259 ? 63.565 13.208 48.481 1.00 77.25 259 ALA A N 1
ATOM 1819 C CA . ALA A 1 259 ? 64.846 13.646 47.953 1.00 75.80 259 ALA A CA 1
ATOM 1820 C C . ALA A 1 259 ? 65.138 12.815 46.708 1.00 75.05 259 ALA A C 1
ATOM 1821 O O . ALA A 1 259 ? 65.389 13.352 45.636 1.00 74.87 259 ALA A O 1
ATOM 1823 N N . GLN A 1 260 ? 65.088 11.499 46.854 1.00 75.38 260 GLN A N 1
ATOM 1824 C CA . GLN A 1 260 ? 65.343 10.612 45.735 1.00 75.04 260 GLN A CA 1
ATOM 1825 C C . GLN A 1 260 ? 64.362 10.889 44.597 1.00 72.65 260 GLN A C 1
ATOM 1826 O O . GLN A 1 260 ? 64.730 10.819 43.420 1.00 72.61 260 GLN A O 1
ATOM 1832 N N . ALA A 1 261 ? 63.122 11.215 44.953 1.00 59.53 261 ALA A N 1
ATOM 1833 C CA . ALA A 1 261 ? 62.077 11.493 43.969 1.00 56.09 261 ALA A CA 1
ATOM 1834 C C . ALA A 1 261 ? 62.350 12.767 43.161 1.00 53.72 261 ALA A C 1
ATOM 1835 O O . ALA A 1 261 ? 62.249 12.758 41.935 1.00 51.98 261 ALA A O 1
ATOM 1837 N N . ARG A 1 262 ? 62.681 13.853 43.857 1.00 61.06 262 ARG A N 1
ATOM 1838 C CA . ARG A 1 262 ? 62.993 15.126 43.224 1.00 59.79 262 ARG A CA 1
ATOM 1839 C C . ARG A 1 262 ? 64.199 14.949 42.304 1.00 58.10 262 ARG A C 1
ATOM 1840 O O . ARG A 1 262 ? 64.193 15.410 41.158 1.00 57.49 262 ARG A O 1
ATOM 1848 N N . ALA A 1 263 ? 65.235 14.290 42.823 1.00 55.07 263 ALA A N 1
ATOM 1849 C CA . ALA A 1 263 ? 66.445 14.036 42.059 1.00 52.32 263 ALA A CA 1
ATOM 1850 C C . ALA A 1 263 ? 66.065 13.333 40.763 1.00 48.91 263 ALA A C 1
ATOM 1851 O O . ALA A 1 263 ? 66.492 13.730 39.680 1.00 46.11 263 ALA A O 1
ATOM 1853 N N . LEU A 1 264 ? 65.238 12.301 40.882 1.00 46.68 264 LEU A N 1
ATOM 1854 C CA . LEU A 1 264 ? 64.820 11.530 39.719 1.00 45.50 264 LEU A CA 1
ATOM 1855 C C . LEU A 1 264 ? 63.966 12.363 38.758 1.00 44.76 264 LEU A C 1
ATOM 1856 O O . LEU A 1 264 ? 64.088 12.227 37.542 1.00 47.28 264 LEU A O 1
ATOM 1861 N N . ARG A 1 265 ? 63.106 13.219 39.292 1.00 43.50 265 ARG A N 1
ATOM 1862 C CA . ARG A 1 265 ? 62.270 14.039 38.419 1.00 46.54 265 ARG A CA 1
ATOM 1863 C C . ARG A 1 265 ? 63.203 14.831 37.496 1.00 47.11 265 ARG A C 1
ATOM 1864 O O . ARG A 1 265 ? 63.000 14.885 36.290 1.00 47.81 265 ARG A O 1
ATOM 1872 N N . GLU A 1 266 ? 64.236 15.410 38.101 1.00 48.16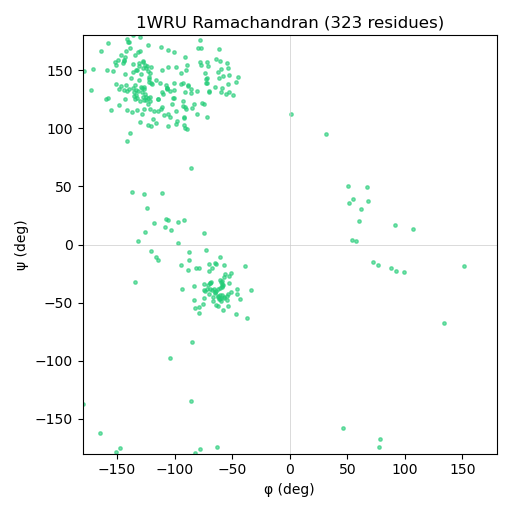 266 GLU A N 1
ATOM 1873 C CA . GLU A 1 266 ? 65.231 16.225 37.422 1.00 48.81 266 GLU A CA 1
ATOM 1874 C C . GLU A 1 266 ? 65.920 15.475 36.295 1.00 46.69 266 GLU A C 1
ATOM 1875 O O . GLU A 1 266 ? 66.088 16.001 35.194 1.00 47.29 266 GLU A O 1
ATOM 1881 N N . GLN A 1 267 ? 66.313 14.240 36.577 1.00 41.28 267 GLN A N 1
ATOM 1882 C CA . GLN A 1 267 ? 66.985 13.412 35.596 1.00 40.70 267 GLN A CA 1
ATOM 1883 C C . GLN A 1 267 ? 66.078 13.161 34.397 1.00 41.22 267 GLN A C 1
ATOM 1884 O O . GLN A 1 267 ? 66.514 13.251 33.239 1.00 39.39 267 GLN A O 1
ATOM 1890 N N . ARG A 1 268 ? 64.813 12.854 34.671 1.00 40.93 268 ARG A N 1
ATOM 1891 C CA . ARG A 1 268 ? 63.858 12.569 33.608 1.00 42.52 268 ARG A CA 1
ATOM 1892 C C . ARG A 1 268 ? 63.488 13.799 32.775 1.00 40.89 268 ARG A C 1
ATOM 1893 O O . ARG A 1 268 ? 63.326 13.704 31.556 1.00 38.94 268 ARG A O 1
ATOM 1901 N N . ARG A 1 269 ? 63.366 14.946 33.433 1.00 39.46 269 ARG A N 1
ATOM 1902 C CA . ARG A 1 269 ? 63.018 16.174 32.727 1.00 42.18 269 ARG A CA 1
ATOM 1903 C C . ARG A 1 269 ? 64.122 16.489 31.703 1.00 40.52 269 ARG A C 1
ATOM 1904 O O . ARG A 1 269 ? 63.837 16.945 30.589 1.00 36.65 269 ARG A O 1
ATOM 1912 N N . ARG A 1 270 ? 65.375 16.229 32.086 1.00 39.36 270 ARG A N 1
ATOM 1913 C CA . ARG A 1 270 ? 66.524 16.502 31.207 1.00 40.99 270 ARG A CA 1
ATOM 1914 C C . ARG A 1 270 ? 66.539 15.487 30.071 1.00 39.51 270 ARG A C 1
ATOM 1915 O O . ARG A 1 270 ? 66.883 15.815 28.916 1.00 37.12 270 ARG A O 1
ATOM 1923 N N . LEU A 1 271 ? 66.185 14.245 30.402 1.00 37.02 271 LEU A N 1
ATOM 1924 C CA . LEU A 1 271 ? 66.171 13.201 29.388 1.00 35.15 271 LEU A CA 1
ATOM 1925 C C . LEU A 1 271 ? 65.193 13.636 28.320 1.00 36.16 271 LEU A C 1
ATOM 1926 O O . LEU A 1 271 ? 65.509 13.636 27.124 1.00 35.48 271 LEU A O 1
ATOM 1931 N N . ALA A 1 272 ? 64.015 14.043 28.769 1.00 34.90 272 ALA A N 1
ATOM 1932 C CA . ALA A 1 272 ? 62.962 14.446 27.865 1.00 38.00 272 ALA A CA 1
ATOM 1933 C C . ALA A 1 272 ? 63.378 15.506 26.872 1.00 38.83 272 ALA A C 1
ATOM 1934 O O . ALA A 1 272 ? 63.030 15.428 25.695 1.00 38.56 272 ALA A O 1
ATOM 1936 N N . LYS A 1 273 ? 64.128 16.496 27.352 1.00 36.92 273 LYS A N 1
ATOM 1937 C CA . LYS A 1 273 ? 64.569 17.603 26.525 1.00 37.03 273 LYS A CA 1
ATOM 1938 C C . LYS A 1 273 ? 65.878 17.316 25.800 1.00 35.76 273 LYS A C 1
ATOM 1939 O O . LYS A 1 273 ? 66.255 18.027 24.886 1.00 33.54 273 LYS A O 1
ATOM 1945 N N . SER A 1 274 ? 66.568 16.264 26.211 1.00 34.55 274 SER A N 1
ATOM 1946 C CA . SER A 1 274 ? 67.835 15.906 25.603 1.00 35.54 274 SER A CA 1
ATOM 1947 C C . SER A 1 274 ? 67.728 15.083 24.307 1.00 34.72 274 SER A C 1
ATOM 1948 O O . SER A 1 274 ? 68.395 15.384 23.314 1.00 31.89 274 SER A O 1
ATOM 1951 N N . ILE A 1 275 ? 66.912 14.035 24.328 1.00 34.31 275 ILE A N 1
ATOM 1952 C CA . ILE A 1 275 ? 66.760 13.144 23.175 1.00 34.74 275 ILE A CA 1
ATOM 1953 C C . ILE A 1 275 ? 65.421 13.438 22.538 1.00 37.50 275 ILE A C 1
ATOM 1954 O O . ILE A 1 275 ? 64.376 13.011 23.041 1.00 37.37 275 ILE A O 1
ATOM 1959 N N . THR A 1 276 ? 65.432 14.177 21.437 1.00 36.90 276 THR A N 1
ATOM 1960 C CA . THR A 1 276 ? 64.161 14.520 20.801 1.00 39.25 276 THR A CA 1
ATOM 1961 C C . THR A 1 276 ? 64.084 14.332 19.300 1.00 38.24 276 THR A C 1
ATOM 1962 O O . THR A 1 276 ? 65.082 14.446 18.575 1.00 34.18 276 THR A O 1
ATOM 1966 N N . PHE A 1 277 ? 62.872 14.042 18.841 1.00 39.31 277 PHE A N 1
ATOM 1967 C CA . PHE A 1 277 ? 62.621 13.872 17.427 1.00 37.01 277 PHE A CA 1
ATOM 1968 C C . PHE A 1 277 ? 61.476 14.802 17.066 1.00 39.24 277 PHE A C 1
ATOM 1969 O O . PHE A 1 277 ? 60.446 14.859 17.777 1.00 35.52 277 PHE A O 1
ATOM 1977 N N . GLU A 1 278 ? 61.652 15.519 15.965 1.00 35.15 278 GLU A N 1
ATOM 1978 C CA . GLU A 1 278 ? 60.606 16.409 15.454 1.00 38.00 278 GLU A CA 1
ATOM 1979 C C . GLU A 1 278 ? 60.295 15.812 14.097 1.00 40.09 278 GLU A C 1
ATOM 1980 O O . GLU A 1 278 ? 61.163 15.784 13.208 1.00 39.46 278 GLU A O 1
ATOM 1986 N N . ALA A 1 279 ? 59.077 15.303 13.940 1.00 46.35 279 ALA A N 1
ATOM 1987 C CA . ALA A 1 279 ? 58.702 14.649 12.691 1.00 49.03 279 ALA A CA 1
ATOM 1988 C C . ALA A 1 279 ? 57.587 15.320 11.918 1.00 50.67 279 ALA A C 1
ATOM 1989 O O . ALA A 1 279 ? 56.634 15.839 12.513 1.00 52.11 279 ALA A O 1
ATOM 1991 N N . GLU A 1 280 ? 57.730 15.323 10.591 1.00 40.19 280 GLU A N 1
ATOM 1992 C CA . GLU A 1 280 ? 56.711 15.858 9.701 1.00 41.76 280 GLU A CA 1
ATOM 1993 C C . GLU A 1 280 ? 55.985 14.660 9.064 1.00 41.98 280 GLU A C 1
ATOM 1994 O O . GLU A 1 280 ? 56.557 13.932 8.257 1.00 39.21 280 GLU A O 1
ATOM 2000 N N . ILE A 1 281 ? 54.736 14.466 9.472 1.00 44.67 281 ILE A N 1
ATOM 2001 C CA . ILE A 1 281 ? 53.871 13.391 8.994 1.00 46.57 281 ILE A CA 1
ATOM 2002 C C . ILE A 1 281 ? 52.999 13.906 7.843 1.00 45.87 281 ILE A C 1
ATOM 2003 O O . ILE A 1 281 ? 52.613 15.080 7.813 1.00 42.50 281 ILE A O 1
ATOM 2008 N N . ASP A 1 282 ? 52.667 13.034 6.896 1.00 45.15 282 ASP A N 1
ATOM 2009 C CA . ASP A 1 282 ? 51.813 13.477 5.802 1.00 46.23 282 ASP A CA 1
ATOM 2010 C C . ASP A 1 282 ? 50.367 13.313 6.288 1.00 45.36 282 ASP A C 1
ATOM 2011 O O . ASP A 1 282 ? 50.031 12.306 6.887 1.00 45.86 282 ASP A O 1
ATOM 2016 N N . GLY A 1 283 ? 49.519 14.313 6.082 1.00 51.16 283 GLY A N 1
ATOM 2017 C CA . GLY A 1 283 ? 48.142 14.185 6.547 1.00 51.08 283 GLY A CA 1
ATOM 2018 C C . GLY A 1 283 ? 47.965 14.401 8.045 1.00 51.11 283 GLY A C 1
ATOM 2019 O O . GLY A 1 283 ? 48.920 14.763 8.733 1.00 52.26 283 GLY A O 1
ATOM 2020 N N . TRP A 1 284 ? 46.752 14.178 8.551 1.00 45.01 284 TRP A N 1
ATOM 2021 C CA . TRP A 1 284 ? 46.443 14.356 9.969 1.00 47.07 284 TRP A CA 1
ATOM 2022 C C . TRP A 1 284 ? 46.083 13.085 10.725 1.00 48.51 284 TRP A C 1
ATOM 2023 O O . TRP A 1 284 ? 46.028 13.079 11.958 1.00 47.09 284 TRP A O 1
ATOM 2034 N N . THR A 1 285 ? 45.826 12.006 9.999 1.00 53.92 285 THR A N 1
ATOM 2035 C CA . THR A 1 285 ? 45.428 10.770 10.657 1.00 56.47 285 THR A CA 1
ATOM 2036 C C . THR A 1 285 ? 46.490 9.682 10.712 1.00 54.21 285 THR A C 1
ATOM 2037 O O . THR A 1 285 ? 47.378 9.618 9.864 1.00 53.16 285 THR A O 1
ATOM 2041 N N . ARG A 1 286 ? 46.371 8.838 11.733 1.00 44.86 286 ARG A N 1
ATOM 2042 C CA . ARG A 1 286 ? 47.257 7.698 11.949 1.00 47.21 286 ARG A CA 1
ATOM 2043 C C . ARG A 1 286 ? 46.790 6.598 10.968 1.00 49.90 286 ARG A C 1
ATOM 2044 O O . ARG A 1 286 ? 45.879 6.824 10.160 1.00 47.99 286 ARG A O 1
ATOM 2052 N N . LYS A 1 287 ? 47.402 5.420 11.029 1.00 61.43 287 LYS A N 1
ATOM 2053 C CA . LYS A 1 287 ? 47.017 4.347 10.121 1.00 66.63 287 LYS A CA 1
ATOM 2054 C C . LYS A 1 287 ? 45.592 3.886 10.376 1.00 67.25 287 LYS A C 1
ATOM 2055 O O . LYS A 1 287 ? 44.837 3.655 9.434 1.00 68.04 287 LYS A O 1
ATOM 2061 N N . ASP A 1 288 ? 45.219 3.781 11.649 1.00 73.23 288 ASP A N 1
ATOM 2062 C CA . ASP A 1 288 ? 43.882 3.337 12.020 1.00 73.25 288 ASP A CA 1
ATOM 2063 C C . ASP A 1 288 ? 42.802 4.391 11.788 1.00 72.85 288 ASP A C 1
ATOM 2064 O O . ASP A 1 288 ? 41.663 4.222 12.225 1.00 74.64 288 ASP A O 1
ATOM 2069 N N . GLY A 1 289 ? 43.159 5.477 11.108 1.00 67.43 289 GLY A N 1
ATOM 2070 C CA . GLY A 1 289 ? 42.192 6.529 10.819 1.00 64.01 289 GLY A CA 1
ATOM 2071 C C . GLY A 1 289 ? 42.018 7.636 11.851 1.00 61.39 289 GLY A C 1
ATOM 2072 O O . GLY A 1 289 ? 41.509 8.708 11.526 1.00 60.26 289 GLY A O 1
ATOM 2073 N N . GLN A 1 290 ? 42.427 7.390 13.091 1.00 58.78 290 GLN A N 1
ATOM 2074 C CA . GLN A 1 290 ? 42.296 8.400 14.139 1.00 57.55 290 GLN A CA 1
ATOM 2075 C C . GLN A 1 290 ? 43.273 9.567 13.926 1.00 56.37 290 GLN A C 1
ATOM 2076 O O . GLN A 1 290 ? 44.323 9.418 13.290 1.00 57.04 290 GLN A O 1
ATOM 2082 N N . LEU A 1 291 ? 42.914 10.739 14.436 1.00 53.09 291 LEU A N 1
ATOM 2083 C CA . LEU A 1 291 ? 43.790 11.900 14.309 1.00 50.24 291 LEU A CA 1
ATOM 2084 C C . LEU A 1 291 ? 44.969 11.715 15.259 1.00 46.17 291 LEU A C 1
ATOM 2085 O O . LEU A 1 291 ? 44.829 11.099 16.311 1.00 44.78 291 LEU A O 1
ATOM 2090 N N . TRP A 1 292 ? 46.134 12.220 14.866 1.00 46.62 292 TRP A N 1
ATOM 2091 C CA . TRP A 1 292 ? 47.327 12.146 15.708 1.00 45.14 292 TRP A CA 1
ATOM 2092 C C . TRP A 1 292 ? 47.049 12.899 17.000 1.00 44.08 292 TRP A C 1
ATOM 2093 O O . TRP A 1 292 ? 46.369 13.919 16.970 1.00 42.78 292 TRP A O 1
ATOM 2104 N N . MET A 1 293 ? 47.571 12.389 18.114 1.00 41.67 293 MET A N 1
ATOM 2105 C CA . MET A 1 293 ? 47.391 12.981 19.446 1.00 46.21 293 MET A CA 1
ATOM 2106 C C . MET A 1 293 ? 48.627 12.678 20.285 1.00 45.63 293 MET A C 1
ATOM 2107 O O . MET A 1 293 ? 49.351 11.741 19.987 1.00 45.58 293 MET A O 1
ATOM 2112 N N . PRO A 1 294 ? 48.881 13.462 21.349 1.00 51.59 294 PRO A N 1
ATOM 2113 C CA . PRO A 1 294 ? 50.050 13.210 22.194 1.00 51.47 294 PRO A CA 1
ATOM 2114 C C . PRO A 1 294 ? 49.770 12.026 23.120 1.00 51.01 294 PRO A C 1
ATOM 2115 O O . PRO A 1 294 ? 48.632 11.579 23.231 1.00 51.43 294 PRO A O 1
ATOM 2119 N N . ASN A 1 295 ? 50.808 11.536 23.791 1.00 45.32 295 ASN A N 1
ATOM 2120 C CA . ASN A 1 295 ? 50.698 10.381 24.680 1.00 46.07 295 ASN A CA 1
ATOM 2121 C C . ASN A 1 295 ? 50.375 9.107 23.880 1.00 45.13 295 ASN A C 1
ATOM 2122 O O . ASN A 1 295 ? 49.445 8.360 24.189 1.00 44.85 295 ASN A O 1
ATOM 2127 N N . LEU A 1 296 ? 51.145 8.894 22.826 1.00 48.12 296 LEU A N 1
ATOM 2128 C CA . LEU A 1 296 ? 51.022 7.710 21.991 1.00 47.59 296 LEU A CA 1
ATOM 2129 C C . LEU A 1 296 ? 52.423 7.178 21.940 1.00 48.35 296 LEU A C 1
ATOM 2130 O O . LEU A 1 296 ? 53.379 7.932 21.711 1.00 47.63 296 LEU A O 1
ATOM 2135 N N . LEU A 1 297 ? 52.572 5.889 22.182 1.00 46.90 297 LEU A N 1
ATOM 2136 C CA . LEU A 1 297 ? 53.901 5.316 22.132 1.00 46.58 297 LEU A CA 1
ATOM 2137 C C . LEU A 1 297 ? 54.062 4.854 20.690 1.00 47.86 297 LEU A C 1
ATOM 2138 O O . LEU A 1 297 ? 53.163 4.203 20.130 1.00 49.75 297 LEU A O 1
ATOM 2143 N N . VAL A 1 298 ? 55.183 5.203 20.063 1.00 45.94 298 VAL A N 1
ATOM 2144 C CA . VAL A 1 298 ? 55.380 4.830 18.672 1.00 46.23 298 VAL A CA 1
ATOM 2145 C C . VAL A 1 298 ? 56.826 4.429 18.409 1.00 48.06 298 VAL A C 1
ATOM 2146 O O . VAL A 1 298 ? 57.676 4.491 19.302 1.00 51.48 298 VAL A O 1
ATOM 2150 N N . THR A 1 299 ? 57.102 4.001 17.184 1.00 43.54 299 THR A N 1
ATOM 2151 C CA . THR A 1 299 ? 58.460 3.638 16.829 1.00 43.99 299 THR A CA 1
ATOM 2152 C C . THR A 1 299 ? 58.742 4.349 15.549 1.00 42.55 299 THR A C 1
ATOM 2153 O O . THR A 1 299 ? 57.831 4.659 14.788 1.00 43.12 299 THR A O 1
ATOM 2157 N N . ILE A 1 300 ? 60.015 4.610 15.322 1.00 44.60 300 ILE A N 1
ATOM 2158 C CA . ILE A 1 300 ? 60.454 5.330 14.147 1.00 46.31 300 ILE A CA 1
ATOM 2159 C C . ILE A 1 300 ? 61.424 4.463 13.406 1.00 46.05 300 ILE A C 1
ATOM 2160 O O . ILE A 1 300 ? 62.250 3.794 14.019 1.00 45.98 300 ILE A O 1
ATOM 2165 N N . ASP A 1 301 ? 61.319 4.478 12.086 1.00 43.72 301 ASP A N 1
ATOM 2166 C CA . ASP A 1 301 ? 62.232 3.715 11.255 1.00 48.19 301 ASP A CA 1
ATOM 2167 C C . ASP A 1 301 ? 62.829 4.566 10.135 1.00 48.65 301 ASP A C 1
ATOM 2168 O O . ASP A 1 301 ? 62.164 4.894 9.148 1.00 49.19 301 ASP A O 1
ATOM 2173 N N . ALA A 1 302 ? 64.095 4.925 10.315 1.00 58.06 302 ALA A N 1
ATOM 2174 C CA . ALA A 1 302 ? 64.837 5.726 9.356 1.00 58.21 302 ALA A CA 1
ATOM 2175 C C . ALA A 1 302 ? 66.104 4.944 9.044 1.00 60.03 302 ALA A C 1
ATOM 2176 O O . ALA A 1 302 ? 67.209 5.507 9.000 1.00 58.26 302 ALA A O 1
ATOM 2178 N N . SER A 1 303 ? 65.922 3.636 8.849 1.00 61.48 303 SER A N 1
ATOM 2179 C CA . SER A 1 303 ? 67.002 2.702 8.534 1.00 62.18 303 SER A CA 1
ATOM 2180 C C . SER A 1 303 ? 67.940 3.221 7.458 1.00 61.36 303 SER A C 1
ATOM 2181 O O . SER A 1 303 ? 69.146 3.004 7.526 1.00 62.06 303 SER A O 1
ATOM 2184 N N . LYS A 1 304 ? 67.374 3.892 6.462 1.00 59.38 304 LYS A N 1
ATOM 2185 C CA . LYS A 1 304 ? 68.152 4.458 5.366 1.00 60.47 304 LYS A CA 1
ATOM 2186 C C . LYS A 1 304 ? 69.308 5.293 5.924 1.00 61.05 304 LYS A C 1
ATOM 2187 O O . LYS A 1 304 ? 70.323 5.489 5.258 1.00 62.06 304 LYS A O 1
ATOM 2193 N N . TYR A 1 305 ? 69.146 5.778 7.153 1.00 55.74 305 TYR A N 1
ATOM 2194 C CA . TYR A 1 305 ? 70.169 6.582 7.806 1.00 55.79 305 TYR A CA 1
ATOM 2195 C C . TYR A 1 305 ? 70.558 5.963 9.135 1.00 57.52 305 TYR A C 1
ATOM 2196 O O . TYR A 1 305 ? 70.902 6.668 10.096 1.00 56.35 305 TYR A O 1
ATOM 2205 N N . ALA A 1 306 ? 70.482 4.634 9.174 1.00 67.97 306 ALA A N 1
ATOM 2206 C CA . ALA A 1 306 ? 70.837 3.843 10.347 1.00 69.78 306 ALA A CA 1
ATOM 2207 C C . ALA A 1 306 ? 70.019 4.167 11.590 1.00 70.40 306 ALA A C 1
ATOM 2208 O O . ALA A 1 306 ? 70.436 3.859 12.708 1.00 70.17 306 ALA A O 1
ATOM 2210 N N . ILE A 1 307 ? 68.855 4.780 11.409 1.00 58.97 307 ILE A N 1
ATOM 2211 C CA . ILE A 1 307 ? 68.035 5.116 12.562 1.00 59.89 307 ILE A CA 1
ATOM 2212 C C . ILE A 1 307 ? 66.766 4.280 12.701 1.00 61.44 307 ILE A C 1
ATOM 2213 O O . ILE A 1 307 ? 65.844 4.372 11.887 1.00 62.39 307 ILE A O 1
ATOM 2218 N N . LYS A 1 308 ? 66.744 3.444 13.732 1.00 54.14 308 LYS A N 1
ATOM 2219 C CA . LYS A 1 308 ? 65.582 2.617 14.036 1.00 57.43 308 LYS A CA 1
ATOM 2220 C C . LYS A 1 308 ? 65.444 2.723 15.539 1.00 57.90 308 LYS A C 1
ATOM 2221 O O . LYS A 1 308 ? 66.301 2.262 16.291 1.00 57.06 308 LYS A O 1
ATOM 2227 N N . THR A 1 309 ? 64.363 3.343 15.978 1.00 72.62 309 THR A N 1
ATOM 2228 C CA . THR A 1 309 ? 64.186 3.571 17.393 1.00 75.13 309 THR A CA 1
ATOM 2229 C C . THR A 1 309 ? 63.272 2.633 18.125 1.00 75.43 309 THR A C 1
ATOM 2230 O O . THR A 1 309 ? 62.487 1.897 17.538 1.00 76.65 309 THR A O 1
ATOM 2234 N N . THR A 1 310 ? 63.381 2.708 19.441 1.00 78.17 310 THR A N 1
ATOM 2235 C CA . THR A 1 310 ? 62.591 1.902 20.334 1.00 78.30 310 THR A CA 1
ATOM 2236 C C . THR A 1 310 ? 61.255 2.602 20.592 1.00 75.93 310 THR A C 1
ATOM 2237 O O . THR A 1 310 ? 60.624 3.099 19.664 1.00 78.02 310 THR A O 1
ATOM 2241 N N . GLU A 1 311 ? 60.828 2.657 21.845 1.00 69.10 311 GLU A N 1
ATOM 2242 C CA . GLU A 1 311 ? 59.557 3.279 22.163 1.00 65.67 311 GLU A CA 1
ATOM 2243 C C . GLU A 1 311 ? 59.648 4.761 22.507 1.00 62.30 311 GLU A C 1
ATOM 2244 O O . GLU A 1 311 ? 60.149 5.157 23.570 1.00 62.32 311 GLU A O 1
ATOM 2250 N N . LEU A 1 312 ? 59.146 5.584 21.594 1.00 52.45 312 LEU A N 1
ATOM 2251 C CA . LEU A 1 312 ? 59.168 7.017 21.800 1.00 46.85 312 LEU A CA 1
ATOM 2252 C C . LEU A 1 312 ? 57.762 7.485 22.103 1.00 44.62 312 LEU A C 1
ATOM 2253 O O . LEU A 1 312 ? 56.788 7.047 21.475 1.00 41.27 312 LEU A O 1
ATOM 2258 N N . LEU A 1 313 ? 57.646 8.369 23.081 1.00 44.33 313 LEU A N 1
ATOM 2259 C CA . LEU A 1 313 ? 56.339 8.878 23.425 1.00 41.29 313 LEU A CA 1
ATOM 2260 C C . LEU A 1 313 ? 56.112 10.181 22.674 1.00 39.57 313 LEU A C 1
ATOM 2261 O O . LEU A 1 313 ? 57.031 11.003 22.549 1.00 40.85 313 LEU A O 1
ATOM 2266 N N . VAL A 1 314 ? 54.904 10.366 22.151 1.00 37.14 314 VAL A N 1
ATOM 2267 C CA . VAL A 1 314 ? 54.569 11.597 21.454 1.00 34.92 314 VAL A CA 1
ATOM 2268 C C . VAL A 1 314 ? 54.235 12.629 22.526 1.00 35.99 314 VAL A C 1
ATOM 2269 O O . VAL A 1 314 ? 53.234 12.507 23.228 1.00 38.26 314 VAL A O 1
ATOM 2273 N N . SER A 1 315 ? 55.065 13.647 22.661 1.00 35.30 315 SER A N 1
ATOM 2274 C CA . SER A 1 315 ? 54.813 14.662 23.681 1.00 38.57 315 SER A CA 1
ATOM 2275 C C . SER A 1 315 ? 53.928 15.778 23.164 1.00 39.15 315 SER A C 1
ATOM 2276 O O . SER A 1 315 ? 53.297 16.488 23.949 1.00 41.79 315 SER A O 1
ATOM 2279 N N . LYS A 1 316 ? 53.894 15.929 21.846 1.00 38.19 316 LYS A N 1
ATOM 2280 C CA . LYS A 1 316 ? 53.126 17.003 21.223 1.00 40.07 316 LYS A CA 1
ATOM 2281 C C . LYS A 1 316 ? 52.774 16.756 19.765 1.00 38.00 316 LYS A C 1
ATOM 2282 O O . LYS A 1 316 ? 53.519 16.132 19.026 1.00 35.77 316 LYS A O 1
ATOM 2288 N N . VAL A 1 317 ? 51.648 17.317 19.361 1.00 37.68 317 VAL A N 1
ATOM 2289 C CA . VAL A 1 317 ? 51.164 17.185 18.013 1.00 40.51 317 VAL A CA 1
ATOM 2290 C C . VAL A 1 317 ? 50.593 18.505 17.549 1.00 39.99 317 VAL A C 1
ATOM 2291 O O . VAL A 1 317 ? 49.839 19.154 18.273 1.00 39.16 317 VAL A O 1
ATOM 2295 N N . THR A 1 318 ? 50.961 18.906 16.343 1.00 39.85 318 THR A N 1
ATOM 2296 C CA . THR A 1 318 ? 50.422 20.119 15.780 1.00 43.03 318 THR A CA 1
ATOM 2297 C C . THR A 1 318 ? 49.866 19.809 14.398 1.00 44.22 318 THR A C 1
ATOM 2298 O O . THR A 1 318 ? 50.615 19.495 13.483 1.00 42.47 318 THR A O 1
ATOM 2302 N N . LEU A 1 319 ? 48.549 19.891 14.264 1.00 51.28 319 LEU A N 1
ATOM 2303 C CA . LEU A 1 319 ? 47.900 19.629 12.991 1.00 55.25 319 LEU A CA 1
ATOM 2304 C C . LEU A 1 319 ? 47.807 20.945 12.239 1.00 54.52 319 LEU A C 1
ATOM 2305 O O . LEU A 1 319 ? 47.147 21.880 12.694 1.00 54.64 319 LEU A O 1
ATOM 2310 N N . ILE A 1 320 ? 48.474 21.018 11.094 1.00 43.34 320 ILE A N 1
ATOM 2311 C CA . ILE A 1 320 ? 48.463 22.231 10.293 1.00 46.72 320 ILE A CA 1
ATOM 2312 C C . ILE A 1 320 ? 47.922 22.095 8.872 1.00 47.61 320 ILE A C 1
ATOM 2313 O O . ILE A 1 320 ? 47.986 21.035 8.249 1.00 46.56 320 ILE A O 1
ATOM 2318 N N . LEU A 1 321 ? 47.396 23.207 8.379 1.00 46.41 321 LEU A N 1
ATOM 2319 C CA . LEU A 1 321 ? 46.885 23.337 7.022 1.00 50.40 321 LEU A CA 1
ATOM 2320 C C . LEU A 1 321 ? 47.271 24.735 6.533 1.00 54.15 321 LEU A C 1
ATOM 2321 O O . LEU A 1 321 ? 46.822 25.731 7.105 1.00 54.10 321 LEU A O 1
ATOM 2326 N N . ASN A 1 322 ? 48.119 24.798 5.501 1.00 58.75 322 ASN A N 1
ATOM 2327 C CA . ASN A 1 322 ? 48.568 26.062 4.906 1.00 65.45 322 ASN A CA 1
ATOM 2328 C C . ASN A 1 322 ? 48.622 25.929 3.395 1.00 69.88 322 ASN A C 1
ATOM 2329 O O . ASN A 1 322 ? 48.438 24.846 2.851 1.00 68.41 322 ASN A O 1
ATOM 2334 N N . ASP A 1 323 ? 48.902 27.040 2.723 1.00 112.00 323 ASP A N 1
ATOM 2335 C CA . ASP A 1 323 ? 49.018 27.043 1.272 1.00 117.81 323 ASP A CA 1
ATOM 2336 C C . ASP A 1 323 ? 50.424 26.591 0.895 1.00 120.22 323 ASP A C 1
ATOM 2337 O O . ASP A 1 323 ? 50.619 25.900 -0.106 1.00 122.77 323 ASP A O 1
ATOM 2342 N N . GLN A 1 324 ? 51.399 26.981 1.712 1.00 95.18 324 GLN A N 1
ATOM 2343 C CA . GLN A 1 324 ? 52.790 26.629 1.464 1.00 95.36 324 GLN A CA 1
ATOM 2344 C C . GLN A 1 324 ? 53.305 25.552 2.406 1.00 91.10 324 GLN A C 1
ATOM 2345 O O . GLN A 1 324 ? 54.513 25.410 2.600 1.00 90.44 324 GLN A O 1
ATOM 2351 N N . ASP A 1 325 ? 52.385 24.791 2.990 1.00 75.65 325 ASP A N 1
ATOM 2352 C CA . ASP A 1 325 ? 52.753 23.717 3.909 1.00 70.94 325 ASP A CA 1
ATOM 2353 C C . ASP A 1 325 ? 51.956 22.463 3.574 1.00 67.40 325 ASP A C 1
ATOM 2354 O O . ASP A 1 325 ? 52.432 21.340 3.756 1.00 65.88 325 ASP A O 1
ATOM 2359 N N . GLY A 1 326 ? 50.736 22.671 3.092 1.00 72.95 326 GLY A N 1
ATOM 2360 C CA . GLY A 1 326 ? 49.871 21.558 2.759 1.00 68.38 326 GLY A CA 1
ATOM 2361 C C . GLY A 1 326 ? 49.262 20.985 4.021 1.00 65.20 326 GLY A C 1
ATOM 2362 O O . GLY A 1 326 ? 49.333 21.606 5.082 1.00 64.48 326 GLY A O 1
ATOM 2363 N N . LEU A 1 327 ? 48.655 19.808 3.911 1.00 61.27 327 LEU A N 1
ATOM 2364 C CA . LEU A 1 327 ? 48.052 19.157 5.062 1.00 58.38 327 LEU A CA 1
ATOM 2365 C C . LEU A 1 327 ? 49.098 18.273 5.757 1.00 57.25 327 LEU A C 1
ATOM 2366 O O . LEU A 1 327 ? 49.355 17.148 5.326 1.00 56.50 327 LEU A O 1
ATOM 2371 N N . LYS A 1 328 ? 49.693 18.779 6.835 1.00 59.45 328 LYS A N 1
ATOM 2372 C CA . LYS A 1 328 ? 50.722 18.037 7.560 1.00 57.76 328 LYS A CA 1
ATOM 2373 C C . LYS A 1 328 ? 50.494 18.011 9.062 1.00 54.88 328 LYS A C 1
ATOM 2374 O O . LYS A 1 328 ? 49.676 18.767 9.597 1.00 53.87 328 LYS A O 1
ATOM 2380 N N . THR A 1 329 ? 51.220 17.123 9.738 1.00 48.94 329 THR A N 1
ATOM 2381 C C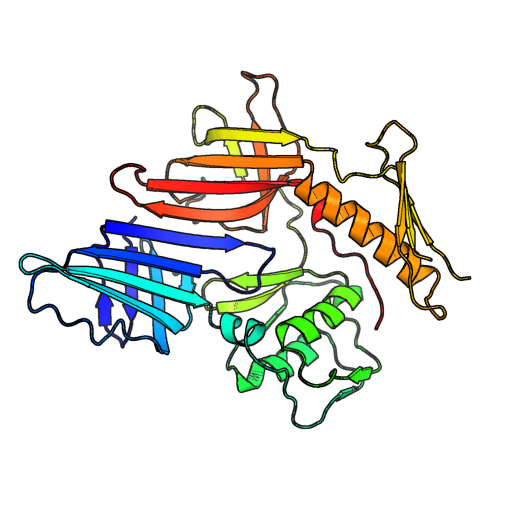A . THR A 1 329 ? 51.166 17.044 11.189 1.00 47.15 329 THR A CA 1
ATOM 2382 C C . THR A 1 329 ? 52.604 17.071 11.706 1.00 45.52 329 THR A C 1
ATOM 2383 O O . THR A 1 329 ? 53.492 16.423 11.154 1.00 43.85 329 THR A O 1
ATOM 2387 N N . ARG A 1 330 ? 52.828 17.858 12.749 1.00 43.55 330 ARG A N 1
ATOM 2388 C CA . ARG A 1 330 ? 54.132 17.955 13.363 1.00 40.78 330 ARG A CA 1
ATOM 2389 C C . ARG A 1 330 ? 54.025 17.101 14.592 1.00 36.34 330 ARG A C 1
ATOM 2390 O O . ARG A 1 330 ? 53.124 17.286 15.415 1.00 35.44 330 ARG A O 1
ATOM 2398 N N . VAL A 1 331 ? 54.936 16.158 14.729 1.00 36.99 331 VAL A N 1
ATOM 2399 C CA . VAL A 1 331 ? 54.911 15.283 15.883 1.00 39.14 331 VAL A CA 1
ATOM 2400 C C . VAL A 1 331 ? 56.244 15.379 16.609 1.00 40.27 331 VAL A C 1
ATOM 2401 O O . VAL A 1 331 ? 57.307 15.251 15.996 1.00 39.99 331 VAL A O 1
ATOM 2405 N N . SER A 1 332 ? 56.188 15.667 17.907 1.00 37.62 332 SER A N 1
ATOM 2406 C CA . SER A 1 332 ? 57.408 15.758 18.698 1.00 37.88 332 SER A CA 1
ATOM 2407 C C . SER A 1 332 ? 57.443 14.519 19.568 1.00 37.32 332 SER A C 1
ATOM 2408 O O . SER A 1 332 ? 56.437 14.160 20.190 1.00 36.90 332 SER A O 1
ATOM 2411 N N . LEU A 1 333 ? 58.600 13.876 19.626 1.00 36.56 333 LEU A N 1
ATOM 2412 C CA . LEU A 1 333 ? 58.750 12.656 20.418 1.00 35.73 333 LEU A CA 1
ATOM 2413 C C . LEU A 1 333 ? 59.975 12.663 21.278 1.00 36.67 333 LEU A C 1
ATOM 2414 O O . LEU A 1 333 ? 61.000 13.244 20.919 1.00 37.82 333 LEU A O 1
ATOM 2419 N N . ALA A 1 334 ? 59.875 11.969 22.404 1.00 42.95 334 ALA A N 1
ATOM 2420 C CA . ALA A 1 334 ? 60.976 11.844 23.346 1.00 43.95 334 ALA A CA 1
ATOM 2421 C C . ALA A 1 334 ? 60.809 10.516 24.092 1.00 44.51 334 ALA A C 1
ATOM 2422 O O . ALA A 1 334 ? 59.707 9.958 24.171 1.00 45.43 334 ALA A O 1
ATOM 2424 N N . PRO A 1 335 ? 61.907 9.991 24.642 1.00 42.78 335 PRO A N 1
ATOM 2425 C CA . PRO A 1 335 ? 61.874 8.728 25.378 1.00 43.00 335 PRO A CA 1
ATOM 2426 C C . PRO A 1 335 ? 60.763 8.698 26.410 1.00 41.66 335 PRO A C 1
ATOM 2427 O O . PRO A 1 335 ? 60.641 9.610 27.227 1.00 42.26 335 PRO A O 1
ATOM 2431 N N . ARG A 1 336 ? 59.961 7.643 26.369 1.00 43.34 336 ARG A N 1
ATOM 2432 C CA . ARG A 1 336 ? 58.859 7.449 27.319 1.00 45.54 336 ARG A CA 1
ATOM 2433 C C . ARG A 1 336 ? 59.264 7.707 28.763 1.00 44.01 336 ARG A C 1
ATOM 2434 O O . ARG A 1 336 ? 58.533 8.316 29.537 1.00 44.91 336 ARG A O 1
ATOM 2442 N N . GLU A 1 337 ? 60.439 7.218 29.127 1.00 41.48 337 GLU A N 1
ATOM 2443 C CA . GLU A 1 337 ? 60.942 7.355 30.484 1.00 42.80 337 GLU A CA 1
ATOM 2444 C C . GLU A 1 337 ? 61.013 8.811 30.956 1.00 42.67 337 GLU A C 1
ATOM 2445 O O . GLU A 1 337 ? 60.949 9.102 32.153 1.00 42.47 337 GLU A O 1
ATOM 2451 N N . GLY A 1 338 ? 61.132 9.734 30.016 1.00 48.31 338 GLY A N 1
ATOM 2452 C CA . GLY A 1 338 ? 61.206 11.124 30.412 1.00 47.55 338 GLY A CA 1
ATOM 2453 C C . GLY A 1 338 ? 59.884 11.613 30.949 1.00 48.62 338 GLY A C 1
ATOM 2454 O O . GLY A 1 338 ? 59.831 12.639 31.618 1.00 50.61 338 GLY A O 1
ATOM 2455 N N . PHE A 1 339 ? 58.809 10.883 30.688 1.00 39.38 339 PHE A N 1
ATOM 2456 C CA . PHE A 1 339 ? 57.511 11.345 31.159 1.00 42.06 339 PHE A CA 1
ATOM 2457 C C . PHE A 1 339 ? 56.873 10.584 32.318 1.00 42.05 339 PHE A C 1
ATOM 2458 O O . PHE A 1 339 ? 55.685 10.743 32.597 1.00 42.13 339 PHE A O 1
ATOM 2466 N N . LEU A 1 340 ? 57.659 9.769 33.009 1.00 48.64 340 LEU A N 1
ATOM 2467 C CA . LEU A 1 340 ? 57.128 9.039 34.155 1.00 48.43 340 LEU A CA 1
ATOM 2468 C C . LEU A 1 340 ? 57.256 9.988 35.340 1.00 47.76 340 LEU A C 1
ATOM 2469 O O . LEU A 1 340 ? 58.308 10.573 35.563 1.00 49.96 340 LEU A O 1
ATOM 2474 N N . VAL A 1 341 ? 56.172 10.151 36.087 1.00 44.87 341 VAL A N 1
ATOM 2475 C CA . VAL A 1 341 ? 56.134 11.067 37.219 1.00 45.72 341 VAL A CA 1
ATOM 2476 C C . VAL A 1 341 ? 56.504 10.440 38.567 1.00 48.23 341 VAL A C 1
ATOM 2477 O O . VAL A 1 341 ? 55.693 9.750 39.179 1.00 48.13 341 VAL A O 1
ATOM 2481 N N . PRO A 1 342 ? 57.735 10.684 39.053 1.00 55.36 342 PRO A N 1
ATOM 2482 C CA . PRO A 1 342 ? 58.168 10.127 40.344 1.00 55.82 342 PRO A CA 1
ATOM 2483 C C . PRO A 1 342 ? 57.234 10.627 41.451 1.00 55.09 342 PRO A C 1
ATOM 2484 O O . PRO A 1 342 ? 56.677 11.712 41.335 1.00 54.33 342 PRO A O 1
ATOM 2488 N N . VAL A 1 343 ? 57.059 9.851 42.518 1.00 51.09 343 VAL A N 1
ATOM 2489 C CA . VAL A 1 343 ? 56.171 10.272 43.609 1.00 50.65 343 VAL A CA 1
ATOM 2490 C C . VAL A 1 343 ? 56.856 11.212 44.595 1.00 51.06 343 VAL A C 1
ATOM 2491 O O . VAL A 1 343 ? 57.863 10.860 45.209 1.00 52.02 343 VAL A O 1
ATOM 2495 N N . GLU A 1 344 ? 56.305 12.406 44.752 1.00 51.17 344 GLU A N 1
ATOM 2496 C CA . GLU A 1 344 ? 56.855 13.392 45.677 1.00 55.81 344 GLU A CA 1
ATOM 2497 C C . GLU A 1 344 ? 55.727 13.859 46.594 1.00 59.28 344 GLU A C 1
ATOM 2498 O O . GLU A 1 344 ? 54.676 14.286 46.120 1.00 59.83 344 GLU A O 1
ATOM 2504 N N . SER A 1 345 ? 55.957 13.784 47.901 1.00 60.31 345 SER A N 1
ATOM 2505 C CA . SER A 1 345 ? 54.950 14.160 48.892 1.00 64.96 345 SER A CA 1
ATOM 2506 C C . SER A 1 345 ? 54.546 15.625 48.853 1.00 68.08 345 SER A C 1
ATOM 2507 O O . SER A 1 345 ? 54.976 16.379 47.984 1.00 68.18 345 SER A O 1
ATOM 2510 N N . ASP A 1 346 ? 53.723 16.002 49.831 1.00 84.83 346 ASP A N 1
ATOM 2511 C CA . ASP A 1 346 ? 53.209 17.358 50.018 1.00 89.06 346 ASP A CA 1
ATOM 2512 C C . ASP A 1 346 ? 51.979 17.579 49.152 1.00 90.19 346 ASP A C 1
ATOM 2513 O O . ASP A 1 346 ? 51.751 16.741 48.255 1.00 90.86 346 ASP A O 1
#

Organism: Escherichia phage Mu (NCBI:txid2681603)

Solvent-accessible surface area: 16157 Å² total; per-residue (Å²): 129,76,10,19,0,87,0,64,76,108,85,19,81,53,22,53,44,3,37,7,33,15,17,11,105,35,3,14,2,87,0,63,0,3,30,91,15,98,115,89,58,81,13,62,0,2,21,69,54,70,139,5,27,0,30,5,46,47,91,77,2,0,17,1,76,4,62,52,69,140,106,73,128,99,116,125,57,32,84,0,20,0,7,0,60,1,47,0,7,47,1,55,81,45,44,11,86,65,127,65,26,114,9,128,89,93,23,0,42,56,0,0,108,42,0,0,67,90,45,47,8,75,16,114,43,95,27,108,34,169,111,0,44,47,45,12,96,46,7,73,35,81,173,103,23,25,0,69,84,0,1,28,56,0,6,75,6,36,6,3,18,17,17,10,39,25,55,0,37,1,9,0,13,84,4,25,80,101,43,63,10,88,0,28,45,66,122,54,0,64,76,41,83,66,93,110,29,82,188,84,2,33,18,61,0,23,1,66,127,102,115,12,66,12,100,8,115,90,15,141,158,168,57,54,46,128,28,155,22,88,71,191,40,73,60,149,25,2,107,10,97,0,51,52,16,12,41,129,31,13,7,130,4,30,28,5,77,2,26,2,77,18,5,66,26,153,74,39,99,8,6,51,18,33,29,1,0,27,0,36,4,73,161,139,99,45,107,22,109,81,6,0,0,13,84,3,23,2,11,46,50,117,177,49,30,62,40,0,91,0,13,1,3,25,56,87,10,19,49,39,12,94,15,67,126

Sequence (325 aa):
NTVTLRADGRLFTGWTSVSVTRSIESVAGYFELGVNVPPGTDLSGLAPGKKFTLEIGGQIVCTGYIDSRRRQMTADSMKITVAGRDKTADLIDCAAVYSGGQWKNRTLEQIARDLCAPYGVTVRWELSDKESSAAFPGFTLDHSETVYEALVRASRARGVLMTSNAAGELVFSRAASTATDELVLGENLLTLDFEEDFRDRFSEYTVKSRKGTATDSDVTRYRPMIIIADSKITAKDAQARALREQRRRLAKSITFEAEIDGWTRKDGQLWMPNLLVTIDASKYAIKTTELLVSKVTLILNDQDGLKTRVSLAPREGFLVPVESD

Foldseek 3Di:
DWKWKQWPNDIDGDFQWKKWKFFLVDAKIKIKTKDKDDPPDDPVRLDFQIWMWIDDVHDTWATATWHDWDWDDDPGIIMIMTMDMFLCVQQVVFFQDAPPFKDAFAALLRVLCRSCVVSPAAAAEPDDDDQNGGGDRMAGGDPRDGNVVSSVQRNLQRFWGWYATHVRHIYIHAQDDDADAEAEDPPQWPDKDKAAACPQAAQKEWEPVAIEIDGDVVDPDHGYDYHYDDNPADNQLRNQVRLLSNLLCQQVRTKMKTKGAAQATPVGHGDHFSHWHWYHPVVVPDTDDTWGFRMKMFIDHPVRHGIMITMTGHSSSGGRGNHHD

InterPro domains:
  IPR023399 Baseplate-like, two-layer sandwich fold [G3DSA: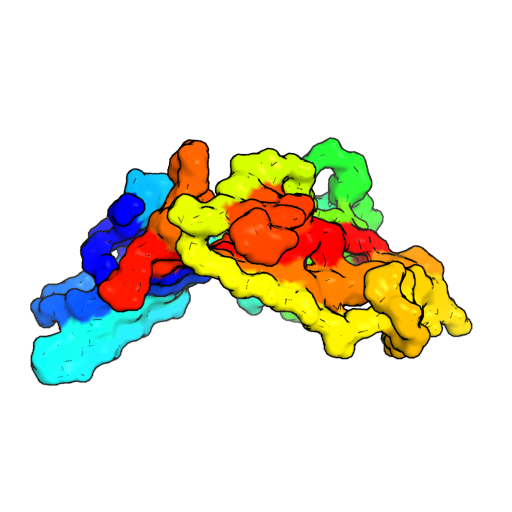3.30.1920.10] (199-273)
  IPR026276 Baseplate protein GpP [PIRSF004440] (1-352)
  IPR049354 Baseplate hub protein gp44-like, N-terminal [PF21683] (5-88)
  IPR053981 Baseplate hub protein gp44/GpP-like, second domain [PF22255] (90-176)
  IPR053982 Baseplate hub protein gp44/GpP-like, C-terminal [PF21929] (255-340)

Nearest PDB structures (foldseek):
  1wru-assembly1_A  TM=1.003E+00  e=4.667E-73  Muvirus mu
  3cdd-assembly2_F  TM=9.214E-01  e=4.098E-38  Shewanella oneidensis MR-1
  3cdd-assembly2_D  TM=9.298E-01  e=8.994E-38  Shewanella oneidensis MR-1
  3cdd-assembly1_B  TM=9.039E-01  e=4.585E-38  Shewanella oneidensis MR-1
  3cdd-assembly1_A  TM=9.069E-01  e=8.039E-38  Shewanella oneidensis MR-1

CATH classification: 2.30.300.10 (+2 more: 3.55.50.10, 3.30.1920.10)

B-factor: mean 61.21, std 20.57, range [29.16, 165.13]